Protein AF-A0A9J6BFQ9-F1 (afdb_monomer)

Organism: Polypedilum vanderplanki (NCBI:txid319348)

Structure (mmCIF, N/CA/C/O backbone):
data_AF-A0A9J6BFQ9-F1
#
_entry.id   AF-A0A9J6BFQ9-F1
#
loop_
_atom_site.group_PDB
_atom_site.id
_atom_site.type_symbol
_atom_site.label_atom_id
_atom_site.label_alt_id
_atom_site.label_comp_id
_atom_site.label_asym_id
_atom_site.label_entity_id
_atom_site.label_seq_id
_atom_site.pdbx_PDB_ins_code
_atom_site.Cartn_x
_atom_site.Cartn_y
_atom_site.Cartn_z
_atom_site.occupancy
_atom_site.B_iso_or_equiv
_atom_site.auth_seq_id
_atom_site.auth_comp_id
_atom_site.auth_asym_id
_atom_site.auth_atom_id
_atom_site.pdbx_PDB_model_num
ATOM 1 N N . MET A 1 1 ? 42.232 -9.830 9.666 1.00 39.78 1 MET A N 1
ATOM 2 C CA . MET A 1 1 ? 40.975 -10.061 10.408 1.00 39.78 1 MET A CA 1
ATOM 3 C C . MET A 1 1 ? 39.840 -9.899 9.406 1.00 39.78 1 MET A C 1
ATOM 5 O O . MET A 1 1 ? 39.527 -8.776 9.039 1.00 39.78 1 MET A O 1
ATOM 9 N N . PHE A 1 2 ? 39.333 -10.995 8.836 1.00 48.81 2 PHE A N 1
ATOM 10 C CA . PHE A 1 2 ? 38.215 -10.922 7.893 1.00 48.81 2 PHE A CA 1
ATOM 11 C C . PHE A 1 2 ? 36.951 -10.643 8.703 1.00 48.81 2 PHE A C 1
ATOM 13 O O . PHE A 1 2 ? 36.491 -11.504 9.448 1.00 48.81 2 PHE A O 1
ATOM 20 N N . VAL A 1 3 ? 36.424 -9.423 8.611 1.00 52.16 3 VAL A N 1
ATOM 21 C CA . VAL A 1 3 ? 35.076 -9.136 9.101 1.00 52.16 3 VAL A CA 1
ATOM 22 C C . VAL A 1 3 ? 34.142 -9.985 8.249 1.00 52.16 3 VAL A C 1
ATOM 24 O O . VAL A 1 3 ? 34.013 -9.752 7.048 1.00 52.16 3 VAL A O 1
ATOM 27 N N . SER A 1 4 ? 33.545 -11.009 8.857 1.00 65.62 4 SER A N 1
ATOM 28 C CA . SER A 1 4 ? 32.439 -11.766 8.278 1.00 65.62 4 SER A CA 1
ATOM 29 C C . SER A 1 4 ? 31.322 -10.774 7.950 1.00 65.62 4 SER A C 1
ATOM 31 O O . SER A 1 4 ? 30.524 -10.426 8.823 1.00 65.62 4 SER A O 1
ATOM 33 N N . LYS A 1 5 ? 31.280 -10.274 6.710 1.00 75.06 5 LYS A N 1
ATOM 34 C CA . LYS A 1 5 ? 30.149 -9.481 6.229 1.00 75.06 5 LYS A CA 1
ATOM 35 C C . LYS A 1 5 ? 28.924 -10.388 6.280 1.00 75.06 5 LYS A C 1
ATOM 37 O O . LYS A 1 5 ? 28.903 -11.429 5.629 1.00 75.06 5 LYS A O 1
ATOM 42 N N . ARG A 1 6 ? 27.923 -10.011 7.077 1.00 83.69 6 ARG A N 1
ATOM 43 C CA . ARG A 1 6 ? 26.604 -10.640 7.002 1.00 83.69 6 ARG A CA 1
ATOM 44 C C . ARG A 1 6 ? 26.034 -10.286 5.636 1.00 83.69 6 ARG A C 1
ATOM 46 O O . ARG A 1 6 ? 25.856 -9.109 5.340 1.00 83.69 6 ARG A O 1
ATOM 53 N N . VAL A 1 7 ? 25.832 -11.296 4.803 1.00 87.00 7 VAL A N 1
ATOM 54 C CA . VAL A 1 7 ? 25.280 -11.146 3.458 1.00 87.00 7 VAL A CA 1
ATOM 55 C C . VAL A 1 7 ? 23.945 -11.865 3.394 1.00 87.00 7 VAL A C 1
ATOM 57 O O . VAL A 1 7 ? 23.795 -12.961 3.934 1.00 87.00 7 VAL A O 1
ATOM 60 N N . PHE A 1 8 ? 22.981 -11.233 2.739 1.00 87.31 8 PHE A N 1
ATOM 61 C CA . PHE A 1 8 ? 21.730 -11.853 2.341 1.00 87.31 8 PHE A CA 1
ATOM 62 C C . PHE A 1 8 ? 21.845 -12.220 0.860 1.00 87.31 8 PHE A C 1
ATOM 64 O O . PHE A 1 8 ? 22.304 -11.408 0.058 1.00 87.31 8 PHE A O 1
ATOM 71 N N . ILE A 1 9 ? 21.499 -13.458 0.509 1.00 90.50 9 ILE A N 1
ATOM 72 C CA . ILE A 1 9 ? 21.552 -13.955 -0.868 1.00 90.50 9 ILE A CA 1
ATOM 73 C C . ILE A 1 9 ? 20.119 -14.227 -1.307 1.00 90.50 9 ILE A C 1
ATOM 75 O O . ILE A 1 9 ? 19.431 -15.046 -0.700 1.00 90.50 9 ILE A O 1
ATOM 79 N N . GLN A 1 10 ? 19.692 -13.556 -2.373 1.00 89.50 10 GLN A N 1
ATOM 80 C CA . GLN A 1 10 ? 18.350 -13.660 -2.932 1.00 89.50 10 GLN A CA 1
ATOM 81 C C . GLN A 1 10 ? 18.404 -14.195 -4.363 1.00 89.50 10 GLN A C 1
ATOM 83 O O . GLN A 1 10 ? 19.347 -13.932 -5.112 1.00 89.50 10 GLN A O 1
ATOM 88 N N . VAL A 1 11 ? 17.374 -14.944 -4.754 1.00 91.19 11 VAL A N 1
ATOM 89 C CA . VAL A 1 11 ? 17.198 -15.377 -6.143 1.00 91.19 11 VAL A CA 1
ATOM 90 C C . VAL A 1 11 ? 16.895 -14.160 -7.017 1.00 91.19 11 VAL A C 1
ATOM 92 O O . VAL A 1 11 ? 15.935 -13.434 -6.776 1.00 91.19 11 VAL A O 1
ATOM 95 N N . PHE A 1 12 ? 17.706 -13.964 -8.054 1.00 91.38 12 PHE A N 1
ATOM 96 C CA . PHE A 1 12 ? 17.535 -12.881 -9.018 1.00 91.38 12 PHE A CA 1
ATOM 97 C C . PHE A 1 12 ? 16.389 -13.160 -10.003 1.00 91.38 12 PHE A C 1
ATOM 99 O O . PHE A 1 12 ? 16.293 -14.254 -10.568 1.00 91.38 12 PHE A O 1
ATOM 106 N N . ILE A 1 13 ? 15.560 -12.148 -10.264 1.00 93.19 13 ILE A N 1
ATOM 107 C CA . ILE A 1 13 ? 14.476 -12.211 -11.250 1.00 93.19 13 ILE A CA 1
ATOM 108 C C . ILE A 1 13 ? 15.065 -11.942 -12.636 1.00 93.19 13 ILE A C 1
ATOM 110 O O . ILE A 1 13 ? 15.303 -10.808 -13.036 1.00 93.19 13 ILE A O 1
ATOM 114 N N . ARG A 1 14 ? 15.330 -13.031 -13.365 1.00 93.25 14 ARG A N 1
ATOM 115 C CA . ARG A 1 14 ? 15.998 -13.011 -14.679 1.00 93.25 14 ARG A CA 1
ATOM 116 C C . ARG A 1 14 ? 15.152 -12.461 -15.818 1.00 93.25 14 ARG A C 1
ATOM 118 O O . ARG A 1 14 ? 15.699 -12.177 -16.877 1.00 93.25 14 ARG A O 1
ATOM 125 N N . ASP A 1 15 ? 13.840 -12.398 -15.632 1.00 95.56 15 ASP A N 1
ATOM 126 C CA . ASP A 1 15 ? 12.932 -11.937 -16.670 1.00 95.56 15 ASP A CA 1
ATOM 127 C C . ASP A 1 15 ? 11.940 -10.894 -16.136 1.00 95.56 15 ASP A C 1
ATOM 129 O O . ASP A 1 15 ? 10.778 -11.218 -15.872 1.00 95.56 15 ASP A O 1
ATOM 133 N N . PRO A 1 16 ? 12.406 -9.657 -15.884 1.00 97.06 16 PRO A N 1
ATOM 134 C CA . PRO A 1 16 ? 11.549 -8.582 -15.410 1.00 97.06 16 PRO A CA 1
ATOM 135 C C . PRO A 1 16 ? 10.679 -8.016 -16.541 1.00 97.06 16 PRO A C 1
ATOM 137 O O . PRO A 1 16 ? 11.044 -8.040 -17.719 1.00 97.06 16 PRO A O 1
ATOM 140 N N . PHE A 1 17 ? 9.531 -7.453 -16.176 1.00 98.00 17 PHE A N 1
ATOM 141 C CA . PHE A 1 17 ? 8.802 -6.534 -17.040 1.00 98.00 17 PHE A CA 1
ATOM 142 C C . PHE A 1 17 ? 9.671 -5.288 -17.261 1.00 98.00 17 PHE A C 1
ATOM 144 O O . PHE A 1 17 ? 10.323 -4.808 -16.335 1.00 98.00 17 PHE A O 1
ATOM 151 N N . LEU A 1 18 ? 9.711 -4.780 -18.493 1.00 97.50 18 LEU A N 1
ATOM 152 C CA . LEU A 1 18 ? 10.575 -3.663 -18.875 1.00 97.50 18 LEU A CA 1
ATOM 153 C C . LEU A 1 18 ? 9.741 -2.469 -19.338 1.00 97.50 18 LEU A C 1
ATOM 155 O O . LEU A 1 18 ? 8.782 -2.612 -20.105 1.00 97.50 18 LEU A O 1
ATOM 159 N N . ILE A 1 19 ? 10.163 -1.274 -18.938 1.00 97.19 19 ILE A N 1
ATOM 160 C CA . ILE A 1 19 ? 9.631 -0.013 -19.452 1.00 97.19 19 ILE A CA 1
ATOM 161 C C . ILE A 1 19 ? 10.648 0.527 -20.452 1.00 97.19 19 ILE A C 1
ATOM 163 O O . ILE A 1 19 ? 11.774 0.841 -20.076 1.00 97.19 19 ILE A O 1
ATOM 167 N N . GLU A 1 20 ? 10.279 0.559 -21.735 1.00 95.69 20 GLU A N 1
ATOM 168 C CA . GLU A 1 20 ? 11.165 0.999 -22.827 1.00 95.69 20 GLU A CA 1
ATOM 169 C C . GLU A 1 20 ? 12.562 0.337 -22.811 1.00 95.69 20 GLU A C 1
ATOM 171 O O . GLU A 1 20 ? 13.574 0.949 -23.133 1.00 95.69 20 GLU A O 1
ATOM 176 N N . GLY A 1 21 ? 12.626 -0.944 -22.425 1.00 96.69 21 GLY A N 1
ATOM 177 C CA . GLY A 1 21 ? 13.871 -1.723 -22.367 1.00 96.69 21 GLY A CA 1
ATOM 178 C C . GLY A 1 21 ? 14.648 -1.623 -21.050 1.00 96.69 21 GLY A C 1
ATOM 179 O O . GLY A 1 21 ? 15.637 -2.335 -20.888 1.00 96.69 21 GLY A O 1
ATOM 180 N N . HIS A 1 22 ? 14.193 -0.816 -20.091 1.00 97.75 22 HIS A N 1
ATOM 181 C CA . HIS A 1 22 ? 14.829 -0.654 -18.784 1.00 97.75 22 HIS A CA 1
ATOM 182 C C . HIS A 1 22 ? 14.105 -1.463 -17.702 1.00 97.75 22 HIS A C 1
ATOM 184 O O . HIS A 1 22 ? 12.872 -1.479 -17.638 1.00 97.75 22 HIS A O 1
ATOM 190 N N . ALA A 1 23 ? 14.879 -2.137 -16.844 1.00 97.38 23 ALA A N 1
ATOM 191 C CA . ALA A 1 23 ? 14.351 -2.711 -15.610 1.00 97.38 23 ALA A CA 1
ATOM 192 C C . ALA A 1 23 ? 14.024 -1.588 -14.624 1.00 97.38 23 ALA A C 1
ATOM 194 O O . ALA A 1 23 ? 14.640 -0.521 -14.657 1.00 97.38 23 ALA A O 1
ATOM 195 N N . PHE A 1 24 ? 13.051 -1.817 -13.754 1.00 97.31 24 PHE A N 1
ATOM 196 C CA . PHE A 1 24 ? 12.577 -0.806 -12.822 1.00 97.31 24 PHE A CA 1
ATOM 197 C C . PHE A 1 24 ? 12.021 -1.453 -11.562 1.00 97.31 24 PHE A C 1
ATOM 199 O O . PHE A 1 24 ? 11.742 -2.653 -11.523 1.00 97.31 24 PHE A O 1
ATOM 206 N N . GLU A 1 25 ? 11.825 -0.619 -10.557 1.00 96.38 25 GLU A N 1
ATOM 207 C CA . GLU A 1 25 ? 11.091 -0.954 -9.347 1.00 96.38 25 GLU A CA 1
ATOM 208 C C . GLU A 1 25 ? 9.995 0.086 -9.098 1.00 96.38 25 GLU A C 1
ATOM 210 O O . GLU A 1 25 ? 10.069 1.221 -9.586 1.00 96.38 25 GLU A O 1
ATOM 215 N N . ILE A 1 26 ? 8.977 -0.319 -8.342 1.00 96.44 26 ILE A N 1
ATOM 216 C CA . ILE A 1 26 ? 7.882 0.546 -7.907 1.00 96.44 26 ILE A CA 1
ATOM 217 C C . ILE A 1 26 ? 7.843 0.565 -6.385 1.00 96.44 26 ILE A C 1
ATOM 219 O O . ILE A 1 26 ? 7.613 -0.468 -5.758 1.00 96.44 26 ILE A O 1
ATOM 223 N N . GLY A 1 27 ? 8.010 1.751 -5.813 1.00 95.75 27 GLY A N 1
ATOM 224 C CA . GLY A 1 27 ? 7.808 2.025 -4.400 1.00 95.75 27 GLY A CA 1
ATOM 225 C C . GLY A 1 27 ? 6.379 2.468 -4.112 1.00 95.75 27 GLY A C 1
ATOM 226 O O . GLY A 1 27 ? 5.884 3.446 -4.681 1.00 95.75 27 GLY A O 1
ATOM 227 N N . ILE A 1 28 ? 5.726 1.755 -3.201 1.00 97.06 28 ILE A N 1
ATOM 228 C CA . ILE A 1 28 ? 4.355 2.001 -2.757 1.00 97.06 28 ILE A CA 1
ATOM 229 C C . ILE A 1 28 ? 4.371 2.455 -1.301 1.00 97.06 28 ILE A C 1
ATOM 231 O O . ILE A 1 28 ? 4.878 1.749 -0.429 1.00 97.06 28 ILE A O 1
ATOM 235 N N . TYR A 1 29 ? 3.779 3.618 -1.030 1.00 97.19 29 TYR A N 1
ATOM 236 C CA . TYR A 1 29 ? 3.657 4.138 0.329 1.00 97.19 29 TYR A CA 1
ATOM 237 C C . TYR A 1 29 ? 2.506 3.470 1.078 1.00 97.19 29 TYR A C 1
ATOM 239 O O . TYR A 1 29 ? 1.378 3.389 0.581 1.00 97.19 29 TYR A O 1
ATOM 247 N N . VAL A 1 30 ? 2.800 3.019 2.292 1.00 97.94 30 VAL A N 1
ATOM 248 C CA . VAL A 1 30 ? 1.879 2.304 3.174 1.00 97.94 30 VAL A CA 1
ATOM 249 C C . VAL A 1 30 ? 1.893 2.981 4.533 1.00 97.94 30 VAL A C 1
ATOM 251 O O . VAL A 1 30 ? 2.954 3.212 5.097 1.00 97.94 30 VAL A O 1
ATOM 254 N N . LEU A 1 31 ? 0.719 3.293 5.065 1.00 97.50 31 LEU A N 1
ATOM 255 C CA . LEU A 1 31 ? 0.554 3.871 6.388 1.00 97.50 31 LEU A CA 1
ATOM 256 C C . LEU A 1 31 ? -0.135 2.854 7.295 1.00 97.50 31 LEU A C 1
ATOM 258 O O . LEU A 1 31 ? -1.267 2.444 7.030 1.00 97.50 31 LEU A O 1
ATOM 262 N N . ILE A 1 32 ? 0.541 2.465 8.369 1.00 96.75 32 ILE A N 1
ATOM 263 C CA . ILE A 1 32 ? -0.038 1.652 9.440 1.00 96.75 32 ILE A CA 1
ATOM 264 C C . ILE A 1 32 ? -0.410 2.605 10.569 1.00 96.75 32 ILE A C 1
ATOM 266 O O . ILE A 1 32 ? 0.463 3.298 11.083 1.00 96.75 32 ILE A O 1
ATOM 270 N N . THR A 1 33 ? -1.688 2.662 10.941 1.00 94.81 33 THR A N 1
ATOM 271 C CA . THR A 1 33 ? -2.180 3.589 11.983 1.00 94.81 33 THR A CA 1
ATOM 272 C C . THR A 1 33 ? -2.492 2.906 13.305 1.00 94.81 33 THR A C 1
ATOM 274 O O . THR A 1 33 ? -2.680 3.566 14.321 1.00 94.81 33 THR A O 1
ATOM 277 N N . SER A 1 34 ? -2.565 1.576 13.310 1.00 93.56 34 SER A N 1
ATOM 278 C CA . SER A 1 34 ? -2.754 0.796 14.526 1.00 93.56 34 SER A CA 1
ATOM 279 C C . SER A 1 34 ? -2.320 -0.649 14.308 1.00 93.56 34 SER A C 1
ATOM 281 O O . SER A 1 34 ? -2.467 -1.180 13.206 1.00 93.56 34 SER A O 1
ATOM 283 N N . LEU A 1 35 ? -1.786 -1.282 15.357 1.00 92.94 35 LEU A N 1
ATOM 284 C CA . LEU A 1 35 ? -1.420 -2.705 15.375 1.00 92.94 35 LEU A CA 1
ATOM 285 C C . LEU A 1 35 ? -2.471 -3.577 16.088 1.00 92.94 35 LEU A C 1
ATOM 287 O O . LEU A 1 35 ? -2.579 -4.764 15.790 1.00 92.94 35 LEU A O 1
ATOM 291 N N . ASP A 1 36 ? -3.266 -3.015 17.005 1.00 90.06 36 ASP A N 1
ATOM 292 C CA . ASP A 1 36 ? -4.359 -3.728 17.681 1.00 90.06 36 ASP A CA 1
ATOM 293 C C . ASP A 1 36 ? -5.532 -2.781 18.023 1.00 90.06 36 ASP A C 1
ATOM 295 O O . ASP A 1 36 ? -5.499 -2.103 19.055 1.00 90.06 36 ASP A O 1
ATOM 299 N N . PRO A 1 37 ? -6.606 -2.759 17.211 1.00 93.06 37 PRO A N 1
ATOM 300 C CA . PRO A 1 37 ? -6.806 -3.569 16.007 1.00 93.06 37 PRO A CA 1
ATOM 301 C C . PRO A 1 37 ? -5.893 -3.141 14.846 1.00 93.06 37 PRO A C 1
ATOM 303 O O . PRO A 1 37 ? -5.638 -1.958 14.674 1.00 93.06 37 PRO A O 1
ATOM 306 N N . LEU A 1 38 ? -5.438 -4.085 14.019 1.00 94.56 38 LEU A N 1
ATOM 307 C CA . LEU A 1 38 ? -4.570 -3.768 12.879 1.00 94.56 38 LEU A CA 1
ATOM 308 C C . LEU A 1 38 ? -5.315 -2.961 11.804 1.00 94.56 38 LEU A C 1
ATOM 310 O O . LEU A 1 38 ? -6.383 -3.373 11.341 1.00 94.56 38 LEU A O 1
ATOM 314 N N . VAL A 1 39 ? -4.716 -1.851 11.366 1.00 95.75 39 VAL A N 1
ATOM 315 C CA . VAL A 1 39 ? -5.233 -0.999 10.287 1.00 95.75 39 VAL A CA 1
ATOM 316 C C . VAL A 1 39 ? -4.102 -0.575 9.358 1.00 95.75 39 VAL A C 1
ATOM 318 O O . VAL A 1 39 ? -3.094 -0.022 9.796 1.00 95.75 39 VAL A O 1
ATOM 321 N N . ILE A 1 40 ? -4.287 -0.837 8.064 1.00 97.69 40 ILE A N 1
ATOM 322 C CA . ILE A 1 40 ? -3.297 -0.594 7.017 1.00 97.69 40 ILE A CA 1
ATOM 323 C C . ILE A 1 40 ? -3.950 0.168 5.868 1.00 97.69 40 ILE A C 1
ATOM 325 O O . ILE A 1 40 ? -4.962 -0.256 5.295 1.00 97.69 40 ILE A O 1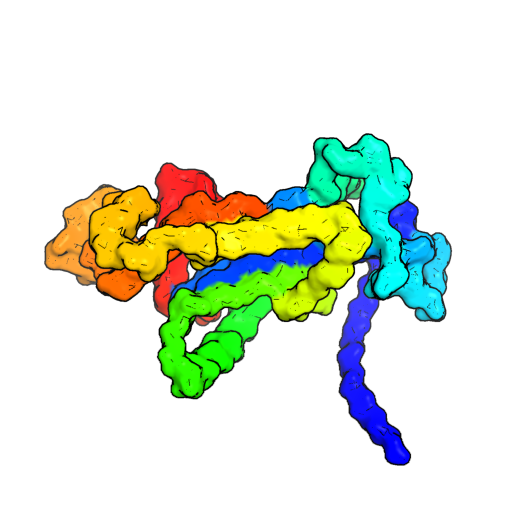
ATOM 329 N N . TYR A 1 41 ? -3.312 1.265 5.486 1.00 98.06 41 TYR A N 1
ATOM 330 C CA . TYR A 1 41 ? -3.671 2.087 4.347 1.00 98.06 41 TYR A CA 1
ATOM 331 C C . TYR A 1 41 ? -2.559 2.072 3.301 1.00 98.06 41 TYR A C 1
ATOM 3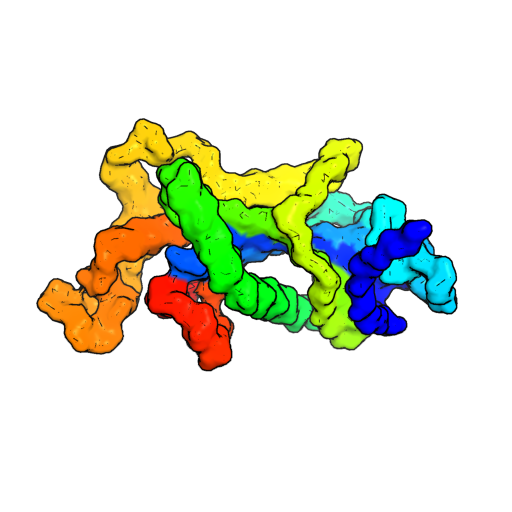33 O O . TYR A 1 41 ? -1.381 2.132 3.635 1.00 98.06 41 TYR A O 1
ATOM 341 N N . ARG A 1 42 ? -2.926 2.061 2.023 1.00 97.62 42 ARG A N 1
ATOM 342 C CA . ARG A 1 42 ? -2.007 2.238 0.897 1.00 97.62 42 ARG A CA 1
ATOM 343 C C . ARG A 1 42 ? -2.301 3.549 0.185 1.00 97.62 42 ARG A C 1
ATOM 345 O O . ARG A 1 42 ? -3.464 3.868 -0.061 1.00 97.62 42 ARG A O 1
ATOM 352 N N . PHE A 1 43 ? -1.261 4.290 -0.172 1.00 96.88 43 PHE A N 1
ATOM 353 C CA . PHE A 1 43 ? -1.396 5.498 -0.978 1.00 96.88 43 PHE A CA 1
ATOM 354 C C . PHE A 1 43 ? -1.772 5.140 -2.424 1.00 96.88 43 PHE A C 1
ATOM 356 O O . PHE A 1 43 ? -1.182 4.237 -3.019 1.00 96.88 43 PHE A O 1
ATOM 363 N N . THR A 1 44 ? -2.777 5.813 -2.988 1.00 94.25 44 THR A N 1
ATOM 364 C CA . THR A 1 44 ? -3.362 5.439 -4.290 1.00 94.25 44 THR A CA 1
ATOM 365 C C . THR A 1 44 ? -3.180 6.472 -5.385 1.00 94.25 44 THR A C 1
ATOM 367 O O . THR A 1 44 ? -3.481 6.178 -6.535 1.00 94.25 44 THR A O 1
ATOM 370 N N . SER A 1 45 ? -2.762 7.692 -5.056 1.00 91.12 45 SER A N 1
ATOM 371 C CA . SER A 1 45 ? -2.701 8.759 -6.060 1.00 91.12 45 SER A CA 1
ATOM 372 C C . SER A 1 45 ? -1.411 8.769 -6.860 1.00 91.12 45 SER A C 1
ATOM 374 O O . SER A 1 45 ? -1.413 9.282 -7.975 1.00 91.12 45 SER A O 1
ATOM 376 N N . GLU A 1 46 ? -0.332 8.213 -6.312 1.00 91.62 46 GLU A N 1
ATOM 377 C CA . GLU A 1 46 ? 0.970 8.221 -6.965 1.00 91.62 46 GLU A CA 1
ATOM 378 C C . GLU A 1 46 ? 1.868 7.083 -6.454 1.00 91.62 46 GLU A C 1
ATOM 380 O O . GLU A 1 46 ? 1.610 6.515 -5.390 1.00 91.62 46 GLU A O 1
ATOM 385 N N . CYS A 1 47 ? 2.927 6.755 -7.194 1.00 91.69 47 CYS A N 1
ATOM 386 C CA . CYS A 1 47 ? 3.940 5.775 -6.795 1.00 91.69 47 CYS A CA 1
ATOM 387 C C . CYS A 1 47 ? 5.349 6.218 -7.210 1.00 91.69 47 CYS A C 1
ATOM 389 O O . CYS A 1 47 ? 5.517 7.017 -8.131 1.00 91.69 47 CYS A O 1
ATOM 391 N N . LEU A 1 48 ? 6.374 5.687 -6.542 1.00 91.44 48 LEU A N 1
ATOM 392 C CA . LEU A 1 48 ? 7.764 5.983 -6.877 1.00 91.44 48 LEU A CA 1
ATOM 393 C C . LEU A 1 48 ? 8.279 4.967 -7.900 1.00 91.44 48 LEU A C 1
ATOM 395 O O . LEU A 1 48 ? 8.625 3.852 -7.529 1.00 91.44 48 LEU A O 1
ATOM 399 N N . ILE A 1 49 ? 8.370 5.349 -9.174 1.00 93.81 49 ILE A N 1
ATOM 400 C CA . ILE A 1 49 ? 8.928 4.479 -10.221 1.00 93.81 49 ILE A CA 1
ATOM 401 C C . ILE A 1 49 ? 10.356 4.915 -10.545 1.00 93.81 49 ILE A C 1
ATOM 403 O O . ILE A 1 49 ? 10.583 6.033 -11.018 1.00 93.81 49 ILE A O 1
ATOM 407 N N . ARG A 1 50 ? 11.319 4.021 -10.311 1.00 93.56 50 ARG A N 1
ATOM 408 C CA . ARG A 1 50 ? 12.746 4.254 -10.577 1.00 93.56 50 ARG A CA 1
ATOM 409 C C . ARG A 1 50 ? 13.256 3.228 -11.577 1.00 93.56 50 ARG A C 1
ATOM 411 O O . ARG A 1 50 ? 13.083 2.028 -11.369 1.00 93.56 50 ARG A O 1
ATOM 418 N N . LEU A 1 51 ? 13.886 3.694 -12.654 1.00 96.56 51 LEU A N 1
ATOM 419 C CA . LEU A 1 51 ? 14.393 2.826 -13.715 1.00 96.56 51 LEU A CA 1
ATOM 420 C C . LEU A 1 51 ? 15.919 2.731 -13.675 1.00 96.56 51 LEU A C 1
ATOM 422 O O . LEU A 1 51 ? 16.621 3.702 -13.389 1.00 96.56 51 LEU A O 1
ATOM 426 N N . CYS A 1 52 ? 16.429 1.555 -14.022 1.00 96.88 52 CYS A N 1
ATOM 427 C CA . CYS A 1 52 ? 17.841 1.317 -14.293 1.00 96.88 52 CYS A CA 1
ATOM 428 C C . CYS A 1 52 ? 18.313 2.207 -15.457 1.00 96.88 52 CYS A C 1
ATOM 430 O O . CYS A 1 52 ? 17.601 2.301 -16.457 1.00 96.88 52 CYS A O 1
ATOM 432 N N . PRO A 1 53 ? 19.492 2.847 -15.383 1.00 95.62 53 PRO A N 1
ATOM 433 C CA . PRO A 1 53 ? 19.928 3.784 -16.416 1.00 95.62 53 PRO A CA 1
ATOM 434 C C . PRO A 1 53 ? 20.389 3.126 -17.715 1.00 95.62 53 PRO A C 1
ATOM 436 O O . PRO A 1 53 ? 20.275 3.742 -18.772 1.00 95.62 53 PRO A O 1
ATOM 439 N N . ASP A 1 54 ? 20.849 1.877 -17.666 1.00 96.75 54 ASP A N 1
ATOM 440 C CA . ASP A 1 54 ? 21.263 1.144 -18.858 1.00 96.75 54 ASP A CA 1
ATOM 441 C C . ASP A 1 54 ? 20.154 0.173 -19.300 1.00 96.75 54 ASP A C 1
ATOM 443 O O . ASP A 1 54 ? 19.482 -0.445 -18.474 1.00 96.75 54 ASP A O 1
ATOM 447 N N . SER A 1 55 ? 19.975 0.002 -20.616 1.00 96.88 55 SER A N 1
ATOM 448 C CA . SER A 1 55 ? 19.002 -0.956 -21.166 1.00 96.88 55 SER A CA 1
ATOM 449 C C . SER A 1 55 ? 19.327 -2.386 -20.725 1.00 96.88 55 SER A C 1
ATOM 451 O O . SER A 1 55 ? 20.490 -2.807 -20.765 1.00 96.88 55 SER A O 1
ATOM 453 N N . TYR A 1 56 ? 18.303 -3.148 -20.337 1.00 97.56 56 TYR A N 1
ATOM 454 C CA . TYR A 1 56 ? 18.449 -4.499 -19.793 1.00 97.56 56 TYR A CA 1
ATOM 455 C C . TYR A 1 56 ? 19.090 -5.454 -20.804 1.00 97.56 56 TYR A C 1
ATOM 457 O O . TYR A 1 56 ? 19.943 -6.264 -20.440 1.00 97.56 56 TYR A O 1
ATOM 465 N N . TYR A 1 57 ? 18.725 -5.330 -22.086 1.00 97.12 57 TYR A N 1
ATOM 466 C CA . TYR A 1 57 ? 19.240 -6.176 -23.160 1.00 97.12 57 TYR A CA 1
ATOM 467 C C . TYR A 1 57 ? 20.253 -5.447 -24.065 1.00 97.12 57 TYR A C 1
ATOM 469 O O . TYR A 1 57 ? 20.060 -4.273 -24.379 1.00 97.12 57 TYR A O 1
ATOM 477 N N . PRO A 1 58 ? 21.314 -6.138 -24.533 1.00 96.25 58 PRO A N 1
ATOM 478 C CA . PRO A 1 58 ? 21.732 -7.484 -24.124 1.00 96.25 58 PRO A CA 1
ATOM 479 C C . PRO A 1 58 ? 22.144 -7.520 -22.640 1.00 96.25 58 PRO A C 1
ATOM 481 O O . PRO A 1 58 ? 22.702 -6.546 -22.122 1.00 96.25 58 PRO A O 1
ATOM 484 N N . PHE A 1 59 ? 21.814 -8.628 -21.965 1.00 94.56 59 PHE A N 1
ATOM 485 C CA . PHE A 1 59 ? 22.037 -8.787 -20.527 1.00 94.56 59 PHE A CA 1
ATOM 486 C C . PHE A 1 59 ? 23.526 -8.967 -20.229 1.00 94.56 59 PHE A C 1
ATOM 488 O O . PHE A 1 59 ? 24.184 -9.807 -20.843 1.00 94.56 59 PHE A O 1
ATOM 495 N N . ASP A 1 60 ? 24.026 -8.194 -19.267 1.00 94.94 60 ASP A N 1
ATOM 496 C CA . ASP A 1 60 ? 25.396 -8.269 -18.768 1.00 94.94 60 ASP A CA 1
ATOM 497 C C . ASP A 1 60 ? 25.370 -8.347 -17.231 1.00 94.94 60 ASP A C 1
ATOM 499 O O . ASP A 1 60 ? 25.054 -7.346 -16.581 1.00 94.94 60 ASP A O 1
ATOM 503 N N . PRO A 1 61 ? 25.693 -9.509 -16.631 1.00 93.06 61 PRO A N 1
ATOM 504 C CA . PRO A 1 61 ? 25.676 -9.686 -15.181 1.00 93.06 61 PRO A CA 1
ATOM 505 C C . PRO A 1 61 ? 26.789 -8.914 -14.457 1.00 93.06 61 PRO A C 1
ATOM 507 O O . PRO A 1 61 ? 26.780 -8.865 -13.232 1.00 93.06 61 PRO A O 1
ATOM 510 N N . LEU A 1 62 ? 27.765 -8.351 -15.176 1.00 95.81 62 LEU A N 1
ATOM 511 C CA . LEU A 1 62 ? 28.810 -7.515 -14.584 1.00 95.81 62 LEU A CA 1
ATOM 512 C C . LEU A 1 62 ? 28.390 -6.045 -14.494 1.00 95.81 62 LEU A C 1
ATOM 514 O O . LEU A 1 62 ? 28.967 -5.296 -13.706 1.00 95.81 62 LEU A O 1
ATOM 518 N N . ASN A 1 63 ? 27.377 -5.635 -15.262 1.00 95.12 63 ASN A N 1
ATOM 519 C CA . ASN A 1 63 ? 26.847 -4.281 -15.235 1.00 95.12 63 ASN A CA 1
ATOM 520 C C . ASN A 1 63 ? 25.538 -4.221 -14.434 1.00 95.12 63 ASN A C 1
ATOM 522 O O . ASN A 1 63 ? 24.437 -4.360 -14.973 1.00 95.12 63 ASN A O 1
ATOM 526 N N . THR A 1 64 ? 25.662 -3.948 -13.135 1.00 94.44 64 THR A N 1
ATOM 527 C CA . THR A 1 64 ? 24.520 -3.796 -12.221 1.00 94.44 64 THR A CA 1
ATOM 528 C C . THR A 1 64 ? 23.573 -2.667 -12.616 1.00 94.44 64 THR A C 1
ATOM 530 O O . THR A 1 64 ? 22.387 -2.764 -12.319 1.00 94.44 64 THR A O 1
ATOM 533 N N . ARG A 1 65 ? 24.029 -1.649 -13.361 1.00 95.94 65 ARG A N 1
ATOM 534 C CA . ARG A 1 65 ? 23.195 -0.522 -13.826 1.00 95.94 65 ARG A CA 1
ATOM 535 C C . ARG A 1 65 ? 22.091 -0.933 -14.804 1.00 95.94 65 ARG A C 1
ATOM 537 O O . ARG A 1 65 ? 21.273 -0.100 -15.179 1.00 95.94 65 ARG A O 1
ATOM 544 N N . LYS A 1 66 ? 22.074 -2.197 -15.233 1.00 96.00 66 LYS A N 1
ATOM 545 C CA . LYS A 1 66 ? 21.024 -2.786 -16.071 1.00 96.00 66 LYS A CA 1
ATOM 546 C C . LYS A 1 66 ? 19.884 -3.415 -15.272 1.00 96.00 66 LYS A C 1
ATOM 548 O O . LYS A 1 66 ? 18.818 -3.625 -15.839 1.00 96.00 66 LYS A O 1
ATOM 553 N N . TYR A 1 67 ? 20.111 -3.789 -14.010 1.00 93.81 67 TYR A N 1
ATOM 554 C CA . TYR A 1 67 ? 19.171 -4.631 -13.255 1.00 93.81 67 TYR A CA 1
ATOM 555 C C . TYR A 1 67 ? 19.097 -4.359 -11.746 1.00 93.81 67 TYR A C 1
ATOM 557 O O . TYR A 1 67 ? 18.300 -4.995 -11.059 1.00 93.81 67 TYR A O 1
ATOM 565 N N . VAL A 1 68 ? 19.916 -3.449 -11.222 1.00 92.75 68 VAL A N 1
ATOM 566 C CA . VAL A 1 68 ? 19.852 -2.954 -9.847 1.00 92.75 68 VAL A CA 1
ATOM 567 C C . VAL A 1 68 ? 19.571 -1.465 -9.918 1.00 92.75 68 VAL A C 1
ATOM 569 O O . VAL A 1 68 ? 20.368 -0.703 -10.468 1.00 92.75 68 VAL A O 1
ATOM 572 N N . VAL A 1 69 ? 18.443 -1.052 -9.352 1.00 91.44 69 VAL A N 1
ATOM 573 C CA . VAL A 1 69 ? 18.136 0.364 -9.203 1.00 91.44 69 VAL A CA 1
ATOM 574 C C . VAL A 1 69 ? 18.966 0.907 -8.041 1.00 91.44 69 VAL A C 1
ATOM 576 O O . VAL A 1 69 ? 18.870 0.425 -6.917 1.00 91.44 69 VAL A O 1
ATOM 579 N N . GLY A 1 70 ? 19.828 1.879 -8.330 1.00 86.69 70 GLY A N 1
ATOM 580 C CA . GLY A 1 70 ? 20.660 2.560 -7.338 1.00 86.69 70 GLY A CA 1
ATOM 581 C C . GLY A 1 70 ? 20.419 4.067 -7.332 1.00 86.69 70 GLY A C 1
ATOM 582 O O . GLY A 1 70 ? 19.438 4.558 -7.897 1.00 86.69 70 GLY A O 1
ATOM 583 N N . ASP A 1 71 ? 21.344 4.810 -6.726 1.00 83.75 71 ASP A N 1
ATOM 584 C CA . ASP A 1 71 ? 21.274 6.276 -6.634 1.00 83.75 71 ASP A CA 1
ATOM 585 C C . ASP A 1 71 ? 21.237 6.941 -8.020 1.00 83.75 71 ASP A C 1
ATOM 587 O O . ASP A 1 71 ? 20.487 7.891 -8.251 1.00 83.75 71 ASP A O 1
ATOM 591 N N . GLU A 1 72 ? 21.997 6.390 -8.971 1.00 85.38 72 GLU A N 1
ATOM 592 C CA . GLU A 1 72 ? 21.911 6.735 -10.389 1.00 85.38 72 GLU A CA 1
ATOM 593 C C . GLU A 1 72 ? 20.759 5.966 -11.052 1.00 85.38 72 GLU A C 1
ATOM 595 O O . GLU A 1 72 ? 20.941 4.859 -11.559 1.00 85.38 72 GLU A O 1
ATOM 600 N N . ASN A 1 73 ? 19.566 6.559 -11.052 1.00 89.50 73 ASN A N 1
ATOM 601 C CA . ASN A 1 73 ? 18.378 6.042 -11.735 1.00 89.50 73 ASN A CA 1
ATOM 602 C C . ASN A 1 73 ? 17.831 7.051 -12.751 1.00 89.50 73 ASN A C 1
ATOM 604 O O . ASN A 1 73 ? 18.065 8.256 -12.646 1.00 89.50 73 ASN A O 1
ATOM 608 N N . LEU A 1 74 ? 17.089 6.542 -13.734 1.00 92.25 74 LEU A N 1
ATOM 609 C CA . LEU A 1 74 ? 16.268 7.367 -14.616 1.00 92.25 74 LEU A CA 1
ATOM 610 C C . LEU A 1 74 ? 14.905 7.578 -13.973 1.00 92.25 74 LEU A C 1
ATOM 612 O O . LEU A 1 74 ? 14.316 6.646 -13.411 1.00 92.25 74 LEU A O 1
ATOM 616 N N . ASN A 1 75 ? 14.386 8.795 -14.099 1.00 89.94 75 ASN A N 1
ATOM 617 C CA . ASN A 1 75 ? 13.043 9.080 -13.634 1.00 89.94 75 ASN A CA 1
ATOM 618 C C . ASN A 1 75 ? 12.021 8.655 -14.692 1.00 89.94 75 ASN A C 1
ATOM 620 O O . ASN A 1 75 ? 12.209 8.878 -15.888 1.00 89.94 75 ASN A O 1
ATOM 624 N N . PHE A 1 76 ? 10.900 8.086 -14.253 1.00 91.62 76 PHE A N 1
ATOM 625 C CA . PHE A 1 76 ? 9.849 7.587 -15.145 1.00 91.62 76 PHE A CA 1
ATOM 626 C C . PHE A 1 76 ? 9.322 8.642 -16.128 1.00 91.62 76 PHE A C 1
ATOM 628 O O . PHE A 1 76 ? 9.135 8.356 -17.310 1.00 91.62 76 PHE A O 1
ATOM 635 N N . TRP A 1 77 ? 9.176 9.886 -15.673 1.00 88.62 77 TRP A N 1
ATOM 636 C CA . TRP A 1 77 ? 8.722 11.009 -16.496 1.00 88.62 77 TRP A CA 1
ATOM 637 C C . TRP A 1 77 ? 9.741 11.505 -17.531 1.00 88.62 77 TRP A C 1
ATOM 639 O O . TRP A 1 77 ? 9.415 12.353 -18.356 1.00 88.62 77 TRP A O 1
ATOM 649 N N . GLU A 1 78 ? 10.983 11.022 -17.508 1.00 89.81 78 GLU A N 1
ATOM 650 C CA . GLU A 1 78 ? 12.006 11.392 -18.496 1.00 89.81 78 GLU A CA 1
ATOM 651 C C . GLU A 1 78 ? 12.008 10.452 -19.707 1.00 89.81 78 GLU A C 1
ATOM 653 O O . GLU A 1 78 ? 12.580 10.787 -20.749 1.00 89.81 78 GLU A O 1
ATOM 658 N N . ILE A 1 79 ? 11.345 9.299 -19.591 1.00 93.25 79 ILE A N 1
ATOM 659 C CA . ILE A 1 79 ? 11.304 8.272 -20.628 1.00 93.25 79 ILE A CA 1
ATOM 660 C C . ILE A 1 79 ? 10.349 8.713 -21.764 1.00 93.25 79 ILE A C 1
ATOM 662 O O . ILE A 1 79 ? 9.257 9.222 -21.486 1.00 93.25 79 ILE A O 1
ATOM 666 N N . PRO A 1 80 ? 10.717 8.539 -23.055 1.00 92.12 80 PRO A N 1
ATOM 667 C CA . PRO A 1 80 ? 10.041 9.199 -24.179 1.00 92.12 80 PRO A CA 1
ATOM 668 C C . PRO A 1 80 ? 8.509 9.066 -24.269 1.00 92.12 80 PRO A C 1
ATOM 670 O O . PRO A 1 80 ? 7.875 10.091 -24.512 1.00 92.12 80 PRO A O 1
ATOM 673 N N . PRO A 1 81 ? 7.872 7.896 -24.040 1.00 90.12 81 PRO A N 1
ATOM 674 C CA . PRO A 1 81 ? 6.412 7.774 -24.113 1.00 90.12 81 PRO A CA 1
ATOM 675 C C . PRO A 1 81 ? 5.668 8.560 -23.026 1.00 90.12 81 PRO A C 1
ATOM 677 O O . PRO A 1 81 ? 4.475 8.810 -23.160 1.00 90.12 81 PRO A O 1
ATOM 680 N N . PHE A 1 82 ? 6.357 8.930 -21.945 1.00 93.62 82 PHE A N 1
ATOM 681 C CA . PHE A 1 82 ? 5.779 9.550 -20.752 1.00 93.62 82 PHE A CA 1
ATOM 682 C C . PHE A 1 82 ? 6.080 11.042 -20.657 1.00 93.62 82 PHE A C 1
ATOM 684 O O . PHE A 1 82 ? 5.304 11.798 -20.075 1.00 93.62 82 PHE A O 1
ATOM 691 N N . LYS A 1 83 ? 7.178 11.481 -21.272 1.00 91.69 83 LYS A N 1
ATOM 692 C CA . LYS A 1 83 ? 7.705 12.841 -21.151 1.00 91.69 83 LYS A CA 1
ATOM 693 C C . LYS A 1 83 ? 6.700 13.940 -21.500 1.00 91.69 83 LYS A C 1
ATOM 695 O O . LYS A 1 83 ? 6.637 14.948 -20.804 1.00 91.69 83 LYS A O 1
ATOM 700 N N . ASP A 1 84 ? 5.882 13.739 -22.532 1.00 91.44 84 ASP A N 1
ATOM 701 C CA . ASP A 1 84 ? 4.898 14.737 -22.981 1.00 91.44 84 ASP A CA 1
ATOM 702 C C . ASP A 1 84 ? 3.629 14.799 -22.105 1.00 91.44 84 ASP A C 1
ATOM 704 O O . ASP A 1 84 ? 2.803 15.716 -22.248 1.00 91.44 84 ASP A O 1
ATOM 708 N N . PHE A 1 85 ? 3.463 13.827 -21.204 1.00 91.38 85 PHE A N 1
ATOM 709 C CA . PHE A 1 85 ? 2.317 13.674 -20.302 1.00 91.38 85 PHE A CA 1
ATOM 710 C C . PHE A 1 85 ? 2.645 14.003 -18.844 1.00 91.38 85 PHE A C 1
ATOM 712 O O . PHE A 1 85 ? 1.725 14.144 -18.035 1.00 91.38 85 PHE A O 1
ATOM 719 N N . ASP A 1 86 ? 3.925 14.173 -18.520 1.00 87.69 86 ASP A N 1
ATOM 720 C CA . ASP A 1 86 ? 4.368 14.603 -17.200 1.00 87.69 86 ASP A CA 1
ATOM 721 C C . ASP A 1 86 ? 3.723 15.943 -16.802 1.00 87.69 86 ASP A C 1
ATOM 723 O O . ASP A 1 86 ? 3.610 16.870 -17.610 1.00 87.69 86 ASP A O 1
ATOM 727 N N . GLY A 1 87 ? 3.233 16.024 -15.564 1.00 85.31 87 GLY A N 1
ATOM 728 C CA . GLY A 1 87 ? 2.458 17.163 -15.054 1.00 85.31 87 GLY A CA 1
ATOM 729 C C . GLY A 1 87 ? 1.018 17.274 -15.582 1.00 85.31 87 GLY A C 1
ATOM 730 O O . GLY A 1 87 ? 0.275 18.142 -15.129 1.00 85.31 87 GLY A O 1
ATOM 731 N N . LYS A 1 88 ? 0.589 16.412 -16.516 1.00 90.62 88 LYS A N 1
ATOM 732 C CA . LYS A 1 88 ? -0.812 16.325 -16.985 1.00 90.62 88 LYS A CA 1
ATOM 733 C C . LYS A 1 88 ? -1.551 15.130 -16.389 1.00 90.62 88 LYS A C 1
ATOM 735 O O . LYS A 1 88 ? -2.767 15.179 -16.224 1.00 90.62 88 LYS A O 1
ATOM 740 N N . PHE A 1 89 ? -0.818 14.063 -16.090 1.00 91.56 89 PHE A N 1
ATOM 741 C CA . PHE A 1 89 ? -1.316 12.841 -15.469 1.00 91.56 89 PHE A CA 1
ATOM 742 C C . PHE A 1 89 ? -0.361 12.413 -14.352 1.00 91.56 89 PHE A C 1
ATOM 744 O O . PHE A 1 89 ? 0.832 12.705 -14.422 1.00 91.56 89 PHE A O 1
ATOM 751 N N . SER A 1 90 ? -0.882 11.716 -13.337 1.00 91.00 90 SER A N 1
ATOM 752 C CA . SER A 1 90 ? -0.039 11.062 -12.331 1.00 91.00 90 SER A CA 1
ATOM 753 C C . SER A 1 90 ? 0.838 9.992 -12.982 1.00 91.00 90 SER A C 1
ATOM 755 O O . SER A 1 90 ? 0.412 9.327 -13.937 1.00 91.00 90 SER A O 1
ATOM 757 N N . HIS A 1 91 ? 2.051 9.796 -12.460 1.00 91.69 91 HIS A N 1
ATOM 758 C CA . HIS A 1 91 ? 2.982 8.786 -12.978 1.00 91.69 91 HIS A CA 1
ATOM 759 C C . HIS A 1 91 ? 2.396 7.388 -12.832 1.00 91.69 91 HIS A C 1
ATOM 761 O O . HIS A 1 91 ? 2.511 6.578 -13.748 1.00 91.69 91 HIS A O 1
ATOM 767 N N . LEU A 1 92 ? 1.663 7.143 -11.747 1.00 94.44 92 LEU A N 1
ATOM 768 C CA . LEU A 1 92 ? 0.921 5.916 -11.531 1.00 94.44 92 LEU A CA 1
ATOM 769 C C . LEU A 1 92 ? -0.111 5.673 -12.636 1.00 94.44 92 LEU A C 1
ATOM 771 O O . LEU A 1 92 ? -0.141 4.588 -13.205 1.00 94.44 92 LEU A O 1
ATOM 775 N N . LYS A 1 93 ? -0.914 6.676 -13.004 1.00 94.88 93 LYS A N 1
ATOM 776 C CA . LYS A 1 93 ? -1.937 6.511 -14.049 1.00 94.88 93 LYS A CA 1
ATOM 777 C C . LYS A 1 93 ? -1.320 6.276 -15.427 1.00 94.88 93 LYS A C 1
ATOM 779 O O . LYS A 1 93 ? -1.846 5.505 -16.228 1.00 94.88 93 LYS A O 1
ATOM 784 N N . MET A 1 94 ? -0.198 6.934 -15.704 1.00 95.69 94 MET A N 1
ATOM 785 C CA . MET A 1 94 ? 0.583 6.706 -16.920 1.00 95.69 94 MET A CA 1
ATOM 786 C C . MET A 1 94 ? 1.171 5.290 -16.949 1.00 95.69 94 MET A C 1
ATOM 788 O O . MET A 1 94 ? 1.109 4.623 -17.982 1.00 95.69 94 MET A O 1
ATOM 792 N N . PHE A 1 95 ? 1.692 4.813 -15.817 1.00 96.62 95 PHE A N 1
ATOM 793 C CA . PHE A 1 95 ? 2.181 3.448 -15.666 1.00 96.62 95 PHE A CA 1
ATOM 794 C C . PHE A 1 95 ? 1.065 2.417 -15.842 1.00 96.62 95 PHE A C 1
ATOM 796 O O . PHE A 1 95 ? 1.236 1.497 -16.632 1.00 96.62 95 PHE A O 1
ATOM 803 N N . GLU A 1 96 ? -0.078 2.581 -15.176 1.00 97.12 96 GLU A N 1
ATOM 804 C CA . GLU A 1 96 ? -1.227 1.676 -15.290 1.00 97.12 96 GLU A CA 1
ATOM 805 C C . GLU A 1 96 ? -1.686 1.552 -16.745 1.00 97.12 96 GLU A C 1
ATOM 807 O O . GLU A 1 96 ? -1.835 0.443 -17.255 1.00 97.12 96 GLU A O 1
ATOM 812 N N . ASN A 1 97 ? -1.809 2.676 -17.458 1.00 96.44 97 ASN A N 1
ATOM 813 C CA . ASN A 1 97 ? -2.179 2.656 -18.869 1.00 96.44 97 ASN A CA 1
ATOM 814 C C . ASN A 1 97 ? -1.125 1.958 -19.746 1.00 96.44 97 ASN A C 1
ATOM 816 O O . ASN A 1 97 ? -1.473 1.168 -20.627 1.00 96.44 97 ASN A O 1
ATOM 820 N N . TYR A 1 98 ? 0.165 2.199 -19.493 1.00 96.38 98 TYR A N 1
ATOM 821 C CA . TYR A 1 98 ? 1.239 1.486 -20.184 1.00 96.38 98 TYR A CA 1
ATOM 822 C C . TYR A 1 98 ? 1.197 -0.017 -19.882 1.00 96.38 98 TYR A C 1
ATOM 824 O O . TYR A 1 98 ? 1.323 -0.825 -20.801 1.00 96.38 98 TYR A O 1
ATOM 832 N N . PHE A 1 99 ? 0.969 -0.403 -18.629 1.00 97.19 99 PHE A N 1
ATOM 833 C CA . PHE A 1 99 ? 0.881 -1.790 -18.186 1.00 97.19 99 PHE A CA 1
ATOM 834 C C . PHE A 1 99 ? -0.266 -2.529 -18.893 1.00 97.19 99 PHE A C 1
ATOM 836 O O . PHE A 1 99 ? -0.042 -3.583 -19.494 1.00 97.19 99 PHE A O 1
ATOM 843 N N . GLU A 1 100 ? -1.455 -1.922 -18.958 1.00 97.56 100 GLU A N 1
ATOM 844 C CA . GLU A 1 100 ? -2.594 -2.447 -19.726 1.00 97.56 100 GLU A CA 1
ATOM 845 C C . GLU A 1 100 ? -2.287 -2.550 -21.222 1.00 97.56 100 GLU A C 1
ATOM 847 O O . GLU A 1 100 ? -2.604 -3.562 -21.850 1.00 97.56 100 GLU A O 1
ATOM 852 N N . SER A 1 101 ? -1.601 -1.555 -21.800 1.00 96.44 101 SER A N 1
ATOM 853 C CA . SER A 1 101 ? -1.206 -1.581 -23.218 1.00 96.44 101 SER A CA 1
ATOM 854 C C . SER A 1 101 ? -0.261 -2.742 -23.561 1.00 96.44 101 SER A C 1
ATOM 856 O O . SER A 1 101 ? -0.173 -3.159 -24.717 1.00 96.44 101 SER A O 1
ATOM 858 N N . LYS A 1 102 ? 0.438 -3.292 -22.558 1.00 96.38 102 LYS A N 1
ATOM 859 C CA . LYS A 1 102 ? 1.277 -4.492 -22.678 1.00 96.38 102 LYS A CA 1
ATOM 860 C C . LYS A 1 102 ? 0.526 -5.781 -22.316 1.00 96.38 102 LYS A C 1
ATOM 862 O O . LYS A 1 102 ? 1.167 -6.803 -22.084 1.00 96.38 102 LYS A O 1
ATOM 867 N N . ASN A 1 103 ? -0.810 -5.753 -22.329 1.00 96.56 103 ASN A N 1
ATOM 868 C CA . ASN A 1 103 ? -1.711 -6.866 -22.006 1.00 96.56 103 ASN A CA 1
ATOM 869 C C . ASN A 1 103 ? -1.562 -7.396 -20.571 1.00 96.56 103 ASN A C 1
ATOM 871 O O . ASN A 1 103 ? -1.785 -8.581 -20.324 1.00 96.56 103 ASN A O 1
ATOM 875 N N . GLN A 1 104 ? -1.185 -6.532 -19.628 1.00 97.69 104 GLN A N 1
ATOM 876 C CA . GLN A 1 104 ? -1.114 -6.877 -18.211 1.00 97.69 104 GLN A CA 1
ATOM 877 C C . GLN A 1 104 ? -2.335 -6.344 -17.451 1.00 97.69 104 GLN A C 1
ATOM 879 O O . GLN A 1 104 ? -2.905 -5.314 -17.803 1.00 97.69 104 GLN A O 1
ATOM 884 N N . SER A 1 105 ? -2.757 -7.046 -16.397 1.00 97.81 105 SER A N 1
ATOM 885 C CA . SER A 1 105 ? -3.938 -6.673 -15.606 1.00 97.81 105 SER A CA 1
ATOM 886 C C . SER A 1 105 ? -3.564 -5.757 -14.439 1.00 97.81 105 SER A C 1
ATOM 888 O O . SER A 1 105 ? -2.961 -6.212 -13.466 1.00 97.81 105 SER A O 1
ATOM 890 N N . VAL A 1 106 ? -3.982 -4.486 -14.488 1.00 97.81 106 VAL A N 1
ATOM 891 C CA . VAL A 1 106 ? -3.818 -3.524 -13.374 1.00 97.81 106 VAL A CA 1
ATOM 892 C C . VAL A 1 106 ? -4.556 -3.987 -12.120 1.00 97.81 106 VAL A C 1
ATOM 894 O O . VAL A 1 106 ? -4.055 -3.840 -11.007 1.00 97.81 106 VAL A O 1
ATOM 897 N N . LYS A 1 107 ? -5.721 -4.622 -12.286 1.00 97.00 107 LYS A N 1
ATOM 898 C CA . LYS A 1 107 ? -6.456 -5.216 -11.166 1.00 97.00 107 LYS A CA 1
ATOM 899 C C . LYS A 1 107 ? -5.609 -6.274 -10.447 1.00 97.00 107 LYS A C 1
ATOM 901 O O . LYS A 1 107 ? -5.456 -6.198 -9.234 1.00 97.00 107 LYS A O 1
ATOM 906 N N . ASN A 1 108 ? -5.026 -7.213 -11.198 1.00 97.62 108 ASN A N 1
ATOM 907 C CA . ASN A 1 108 ? -4.181 -8.270 -10.631 1.00 97.62 108 ASN A CA 1
ATOM 908 C C . ASN A 1 108 ? -2.877 -7.710 -10.034 1.00 97.62 108 ASN A C 1
ATOM 910 O O . ASN A 1 108 ? -2.366 -8.243 -9.056 1.00 97.62 108 ASN A O 1
ATOM 914 N N . PHE A 1 109 ? -2.331 -6.633 -10.609 1.00 98.00 109 PHE A N 1
ATOM 915 C CA . PHE A 1 109 ? -1.194 -5.918 -10.027 1.00 98.00 109 PHE A CA 1
ATOM 916 C C . PHE A 1 109 ? -1.528 -5.410 -8.619 1.00 98.00 109 PHE A C 1
ATOM 918 O O . PHE A 1 109 ? -0.810 -5.725 -7.673 1.00 98.00 109 PHE A O 1
ATOM 925 N N . TRP A 1 110 ? -2.649 -4.702 -8.453 1.00 97.38 110 TRP A N 1
ATOM 926 C CA . TRP A 1 110 ? -3.045 -4.186 -7.143 1.00 97.38 110 TRP A CA 1
ATOM 927 C C . TRP A 1 110 ? -3.446 -5.270 -6.147 1.00 97.38 110 TRP A C 1
ATOM 929 O O . TRP A 1 110 ? -3.108 -5.141 -4.975 1.00 97.38 110 TRP A O 1
ATOM 939 N N . GLU A 1 111 ? -4.115 -6.337 -6.591 1.00 96.56 111 GLU A N 1
ATOM 940 C CA . GLU A 1 111 ? -4.445 -7.477 -5.725 1.00 96.56 111 GLU A CA 1
ATOM 941 C C . GLU A 1 111 ? -3.174 -8.132 -5.158 1.00 96.56 111 GLU A C 1
ATOM 943 O O . GLU A 1 111 ? -3.106 -8.376 -3.957 1.00 96.56 111 GLU A O 1
ATOM 948 N N . GLN A 1 112 ? -2.136 -8.329 -5.980 1.00 97.88 112 GLN A N 1
ATOM 949 C CA . GLN A 1 112 ? -0.849 -8.866 -5.518 1.00 97.88 112 GLN A CA 1
ATOM 950 C C . GLN A 1 112 ? -0.084 -7.897 -4.601 1.00 97.88 112 GLN A C 1
ATOM 952 O O . GLN A 1 112 ? 0.538 -8.338 -3.636 1.00 97.88 112 GLN A O 1
ATOM 957 N N . ILE A 1 113 ? -0.109 -6.589 -4.889 1.00 98.19 113 ILE A N 1
ATOM 958 C CA . ILE A 1 113 ? 0.522 -5.561 -4.040 1.00 98.19 113 ILE A CA 1
ATOM 959 C C . ILE A 1 113 ? -0.143 -5.530 -2.660 1.00 98.19 113 ILE A C 1
ATOM 961 O O . ILE A 1 113 ? 0.550 -5.596 -1.645 1.00 98.19 113 ILE A O 1
ATOM 965 N N . ASP A 1 114 ? -1.476 -5.443 -2.623 1.00 97.38 114 ASP A N 1
ATOM 966 C CA . ASP A 1 114 ? -2.244 -5.378 -1.379 1.00 97.38 114 ASP A CA 1
ATOM 967 C C . ASP A 1 114 ? -2.017 -6.650 -0.544 1.00 97.38 114 ASP A C 1
ATOM 969 O O . ASP A 1 114 ? -1.771 -6.545 0.658 1.00 97.38 114 ASP A O 1
ATOM 973 N N . ASP A 1 115 ? -2.037 -7.831 -1.175 1.00 96.12 115 ASP A N 1
ATOM 974 C CA . ASP A 1 115 ? -1.831 -9.119 -0.498 1.00 96.12 115 ASP A CA 1
ATOM 975 C C . ASP A 1 115 ? -0.414 -9.249 0.069 1.00 96.12 115 ASP A C 1
ATOM 977 O O . ASP A 1 115 ? -0.247 -9.630 1.229 1.00 96.12 115 ASP A O 1
ATOM 981 N N . ALA A 1 116 ? 0.611 -8.839 -0.685 1.00 97.44 116 ALA A N 1
ATOM 982 C CA . ALA A 1 116 ? 1.991 -8.845 -0.205 1.00 97.44 116 ALA A CA 1
ATOM 983 C C . ALA A 1 116 ? 2.191 -7.914 1.004 1.00 97.44 116 ALA A C 1
ATOM 985 O O . ALA A 1 116 ? 2.846 -8.304 1.973 1.00 97.44 116 ALA A O 1
ATOM 986 N N . ILE A 1 117 ? 1.611 -6.706 0.973 1.00 97.94 117 ILE A N 1
ATOM 987 C CA . ILE A 1 117 ? 1.680 -5.758 2.096 1.00 97.94 117 ILE A CA 1
ATOM 988 C C . ILE A 1 117 ? 1.012 -6.365 3.332 1.00 97.94 117 ILE A C 1
ATOM 990 O O . ILE A 1 117 ? 1.633 -6.444 4.392 1.00 97.94 117 ILE A O 1
ATOM 994 N N . VAL A 1 118 ? -0.234 -6.831 3.197 1.00 96.12 118 VAL A N 1
ATOM 995 C CA . VAL A 1 118 ? -1.009 -7.380 4.319 1.00 96.12 118 VAL A CA 1
ATOM 996 C C . VAL A 1 118 ? -0.346 -8.624 4.903 1.00 96.12 118 VAL A C 1
ATOM 998 O O . VAL A 1 118 ? -0.223 -8.721 6.125 1.00 96.12 118 VAL A O 1
ATOM 1001 N N . THR A 1 119 ? 0.136 -9.536 4.056 1.00 94.38 119 THR A N 1
ATOM 1002 C CA . THR A 1 119 ? 0.836 -10.756 4.483 1.00 94.38 119 THR A CA 1
ATOM 1003 C C . THR A 1 119 ? 2.053 -10.423 5.330 1.00 94.38 119 THR A C 1
ATOM 1005 O O . THR A 1 119 ? 2.158 -10.882 6.466 1.00 94.38 119 THR A O 1
ATOM 1008 N N . VAL A 1 120 ? 2.952 -9.577 4.818 1.00 95.31 120 VAL A N 1
ATOM 1009 C CA . VAL A 1 120 ? 4.186 -9.222 5.530 1.00 95.31 120 VAL A CA 1
ATOM 1010 C C . VAL A 1 120 ? 3.876 -8.508 6.842 1.00 95.31 120 VAL A C 1
ATOM 1012 O O . VAL A 1 120 ? 4.482 -8.821 7.868 1.00 95.31 120 VAL A O 1
ATOM 1015 N N . THR A 1 121 ? 2.915 -7.581 6.848 1.00 95.12 121 THR A N 1
ATOM 1016 C CA . THR A 1 121 ? 2.514 -6.886 8.075 1.00 95.12 121 THR A CA 1
ATOM 1017 C C . THR A 1 121 ? 1.944 -7.854 9.112 1.00 95.12 121 THR A C 1
ATOM 1019 O O . THR A 1 121 ? 2.324 -7.765 10.278 1.00 95.12 121 THR A O 1
ATOM 1022 N N . LEU A 1 122 ? 1.093 -8.806 8.714 1.00 92.44 122 LEU A N 1
ATOM 1023 C CA . LEU A 1 122 ? 0.532 -9.814 9.620 1.00 92.44 122 LEU A CA 1
ATOM 1024 C C . LEU A 1 122 ? 1.602 -10.768 10.164 1.00 92.44 122 LEU A C 1
ATOM 1026 O O . LEU A 1 122 ? 1.641 -11.011 11.369 1.00 92.44 122 LEU A O 1
ATOM 1030 N N . GLU A 1 123 ? 2.516 -11.251 9.321 1.00 91.44 123 GLU A N 1
ATOM 1031 C CA . GLU A 1 123 ? 3.628 -12.111 9.752 1.00 91.44 123 GLU A CA 1
ATOM 1032 C C . GLU A 1 123 ? 4.551 -11.424 10.769 1.00 91.44 123 GLU A C 1
ATOM 1034 O O . GLU A 1 123 ? 5.137 -12.077 11.637 1.00 91.44 123 GLU A O 1
ATOM 1039 N N . LYS A 1 124 ? 4.706 -10.099 10.669 1.00 92.19 124 LYS A N 1
ATOM 1040 C CA . LYS A 1 124 ? 5.521 -9.301 11.596 1.00 92.19 124 LYS A CA 1
ATOM 1041 C C . LYS A 1 124 ? 4.727 -8.703 12.752 1.00 92.19 124 LYS A C 1
ATOM 1043 O O . LYS A 1 124 ? 5.347 -8.151 13.662 1.00 92.19 124 LYS A O 1
ATOM 1048 N N . LEU A 1 125 ? 3.399 -8.837 12.762 1.00 91.31 125 LEU A N 1
ATOM 1049 C CA . LEU A 1 125 ? 2.508 -8.129 13.681 1.00 91.31 125 LEU A CA 1
ATOM 1050 C C . LEU A 1 125 ? 2.891 -8.342 15.143 1.00 91.31 125 LEU A C 1
ATOM 1052 O O . LEU A 1 125 ? 3.038 -7.375 15.882 1.00 91.31 125 LEU A O 1
ATOM 1056 N N . GLN A 1 126 ? 3.115 -9.596 15.545 1.00 90.12 126 GLN A N 1
ATOM 1057 C CA . GLN A 1 126 ? 3.462 -9.917 16.929 1.00 90.12 126 GLN A CA 1
ATOM 1058 C C . GLN A 1 126 ? 4.794 -9.288 17.355 1.00 90.12 126 GLN A C 1
ATOM 1060 O O . GLN A 1 126 ? 4.917 -8.812 18.479 1.00 90.12 126 GLN A O 1
ATOM 1065 N N . LEU A 1 127 ? 5.792 -9.275 16.466 1.00 92.00 127 LEU A N 1
ATOM 1066 C CA . LEU A 1 127 ? 7.092 -8.671 16.758 1.00 92.00 127 LEU A CA 1
ATOM 1067 C C . LEU A 1 127 ? 6.962 -7.153 16.916 1.00 92.00 127 LEU A C 1
ATOM 1069 O O . LEU A 1 127 ? 7.492 -6.602 17.875 1.00 92.00 127 LEU A O 1
ATOM 1073 N N . MET A 1 128 ? 6.220 -6.500 16.016 1.00 91.81 128 MET A N 1
ATOM 1074 C CA . MET A 1 128 ? 5.969 -5.057 16.085 1.00 91.81 128 MET A CA 1
ATOM 1075 C C . MET A 1 128 ? 5.163 -4.678 17.333 1.00 91.81 128 MET A C 1
ATOM 1077 O O . MET A 1 128 ? 5.502 -3.711 18.007 1.00 91.81 128 MET A O 1
ATOM 1081 N N . ALA A 1 129 ? 4.132 -5.456 17.675 1.00 89.44 129 ALA A N 1
ATOM 1082 C CA . ALA A 1 129 ? 3.302 -5.218 18.852 1.00 89.44 129 ALA A CA 1
ATOM 1083 C C . ALA A 1 129 ? 4.094 -5.376 20.160 1.00 89.44 129 ALA A C 1
ATOM 1085 O O . ALA A 1 129 ? 3.983 -4.527 21.042 1.00 89.44 129 ALA A O 1
ATOM 1086 N N . ASN A 1 130 ? 4.931 -6.416 20.264 1.00 90.31 130 ASN A N 1
ATOM 1087 C CA . ASN A 1 130 ? 5.790 -6.626 21.431 1.00 90.31 130 ASN A CA 1
ATOM 1088 C C . ASN A 1 130 ? 6.807 -5.490 21.596 1.00 90.31 130 ASN A C 1
ATOM 1090 O O . ASN A 1 130 ? 7.015 -5.009 22.707 1.00 90.31 130 ASN A O 1
ATOM 1094 N N . GLU A 1 131 ? 7.441 -5.058 20.502 1.00 89.88 131 GLU A N 1
ATOM 1095 C CA . GLU A 1 131 ? 8.384 -3.938 20.546 1.00 89.88 131 GLU A CA 1
ATOM 1096 C C . GLU A 1 131 ? 7.677 -2.651 20.979 1.00 89.88 131 GLU A C 1
ATOM 1098 O O . GLU A 1 131 ? 8.164 -1.944 21.857 1.00 89.88 131 GLU A O 1
ATOM 1103 N N . LEU A 1 132 ? 6.487 -2.381 20.438 1.00 88.19 132 LEU A N 1
ATOM 1104 C CA . LEU A 1 132 ? 5.697 -1.217 20.824 1.00 88.19 132 LEU A CA 1
ATOM 1105 C C . LEU A 1 132 ? 5.335 -1.231 22.317 1.00 88.19 132 LEU A C 1
ATOM 1107 O O . LEU A 1 132 ? 5.480 -0.215 22.995 1.00 88.19 132 LEU A O 1
ATOM 1111 N N . GLU A 1 133 ? 4.899 -2.377 22.844 1.00 87.62 133 GLU A N 1
ATOM 1112 C CA . GLU A 1 133 ? 4.581 -2.537 24.266 1.00 87.62 133 GLU A CA 1
ATOM 1113 C C . GLU A 1 133 ? 5.808 -2.281 25.154 1.00 87.62 133 GLU A C 1
ATOM 1115 O O . GLU A 1 133 ? 5.720 -1.554 26.148 1.00 87.62 133 GLU A O 1
ATOM 1120 N N . LEU A 1 134 ? 6.973 -2.812 24.763 1.00 88.25 134 LEU A N 1
ATOM 1121 C CA . LEU A 1 134 ? 8.236 -2.560 25.455 1.00 88.25 134 LEU A CA 1
ATOM 1122 C C . LEU A 1 134 ? 8.574 -1.067 25.459 1.00 88.25 134 LEU A C 1
ATOM 1124 O O . LEU A 1 134 ? 8.828 -0.507 26.528 1.00 88.25 134 LEU A O 1
ATOM 1128 N N . GLN A 1 135 ? 8.517 -0.399 24.306 1.00 86.75 135 GLN A N 1
ATOM 1129 C CA . GLN A 1 135 ? 8.808 1.033 24.210 1.00 86.75 135 GLN A CA 1
ATOM 1130 C C . GLN A 1 135 ? 7.814 1.863 25.035 1.00 86.75 135 GLN A C 1
ATOM 1132 O O . GLN A 1 135 ? 8.229 2.748 25.787 1.00 86.75 135 GLN A O 1
ATOM 1137 N N . CYS A 1 136 ? 6.513 1.554 24.996 1.00 85.12 136 CYS A N 1
ATOM 1138 C CA . CYS A 1 136 ? 5.546 2.302 25.797 1.00 85.12 136 CYS A CA 1
ATOM 1139 C C . CYS A 1 136 ? 5.642 2.073 27.296 1.00 85.12 136 CYS A C 1
ATOM 1141 O O . CYS A 1 136 ? 5.368 3.009 28.051 1.00 85.12 136 CYS A O 1
ATOM 1143 N N . SER A 1 137 ? 6.112 0.907 27.739 1.00 85.50 137 SER A N 1
ATOM 1144 C CA . SER A 1 137 ? 6.434 0.705 29.152 1.00 85.50 137 SER A CA 1
ATOM 1145 C C . SER A 1 137 ? 7.560 1.634 29.633 1.00 85.50 137 SER A C 1
ATOM 1147 O O . SER A 1 137 ? 7.529 2.098 30.772 1.00 85.50 137 SER A O 1
ATOM 1149 N N . VAL A 1 138 ? 8.518 1.964 28.756 1.00 86.56 138 VAL A N 1
ATOM 1150 C CA . VAL A 1 138 ? 9.650 2.856 29.058 1.00 86.56 138 VAL A CA 1
ATOM 1151 C C . VAL A 1 138 ? 9.233 4.326 29.031 1.00 86.56 138 VAL A C 1
ATOM 1153 O O . VAL A 1 138 ? 9.612 5.091 29.917 1.00 86.56 138 VAL A O 1
ATOM 1156 N N . TYR A 1 139 ? 8.447 4.730 28.031 1.00 82.38 139 TYR A N 1
ATOM 1157 C CA . TYR A 1 139 ? 8.079 6.134 27.808 1.00 82.38 139 TYR A CA 1
ATOM 1158 C C . TYR A 1 139 ? 6.725 6.540 28.409 1.00 82.38 139 TYR A C 1
ATOM 1160 O O . TYR A 1 139 ? 6.314 7.691 28.255 1.00 82.38 139 TYR A O 1
ATOM 1168 N N . ASN A 1 140 ? 6.040 5.626 29.106 1.00 79.50 140 ASN A N 1
ATOM 1169 C CA . ASN A 1 140 ? 4.709 5.826 29.688 1.00 79.50 140 ASN A CA 1
ATOM 1170 C C . ASN A 1 140 ? 3.700 6.402 28.670 1.00 79.50 140 ASN A C 1
ATOM 1172 O O . ASN A 1 140 ? 2.976 7.359 28.958 1.00 79.50 140 ASN A O 1
ATOM 1176 N N . CYS A 1 141 ? 3.696 5.843 27.455 1.00 76.44 141 CYS A N 1
ATOM 1177 C CA . CYS A 1 141 ? 2.781 6.230 26.383 1.00 76.44 141 CYS A CA 1
ATOM 1178 C C . CYS A 1 141 ? 1.572 5.302 26.265 1.00 76.44 141 CYS A C 1
ATOM 1180 O O . CYS A 1 141 ? 1.574 4.170 26.741 1.00 76.44 141 CYS A O 1
ATOM 1182 N N . SER A 1 142 ? 0.527 5.805 25.605 1.00 72.00 142 SER A N 1
ATOM 1183 C CA . SER A 1 142 ? -0.587 4.980 25.138 1.00 72.00 142 SER A CA 1
ATOM 1184 C C . SER A 1 142 ? -0.213 4.314 23.816 1.00 72.00 142 SER A C 1
ATOM 1186 O O . SER A 1 142 ? 0.230 5.006 22.899 1.00 72.00 142 SER A O 1
ATOM 1188 N N . ASN A 1 143 ? -0.493 3.014 23.682 1.00 68.88 143 ASN A N 1
ATOM 1189 C CA . ASN A 1 143 ? -0.326 2.253 22.435 1.00 68.88 143 ASN A CA 1
ATOM 1190 C C . ASN A 1 143 ? -1.225 2.762 21.285 1.00 68.88 143 ASN A C 1
ATOM 1192 O O . ASN A 1 143 ? -1.109 2.289 20.160 1.00 68.88 143 ASN A O 1
ATOM 1196 N N . GLU A 1 144 ? -2.126 3.712 21.553 1.00 68.00 144 GLU A N 1
ATOM 1197 C CA . GLU A 1 144 ? -3.077 4.266 20.580 1.00 68.00 144 GLU A CA 1
ATOM 1198 C C . GLU A 1 144 ? -2.517 5.431 19.741 1.00 68.00 144 GLU A C 1
ATOM 1200 O O . GLU A 1 144 ? -3.187 5.884 18.820 1.00 68.00 144 GLU A O 1
ATOM 1205 N N . ASN A 1 145 ? -1.308 5.925 20.038 1.00 71.56 145 ASN A N 1
ATOM 1206 C CA . ASN A 1 145 ? -0.754 7.145 19.429 1.00 71.56 145 ASN A CA 1
ATOM 1207 C C . ASN A 1 145 ? 0.422 6.880 18.472 1.00 71.56 145 ASN A C 1
ATOM 1209 O O . ASN A 1 145 ? 1.329 7.707 18.368 1.00 71.56 145 ASN A O 1
ATOM 1213 N N . PHE A 1 146 ? 0.433 5.730 17.799 1.00 85.44 146 PHE A N 1
ATOM 1214 C CA . PHE A 1 146 ? 1.529 5.326 16.920 1.00 85.44 146 PHE A CA 1
ATOM 1215 C C . PHE A 1 146 ? 1.053 5.150 15.494 1.00 85.44 146 PHE A C 1
ATOM 1217 O O . PHE A 1 146 ? 0.004 4.568 15.241 1.00 85.44 146 PHE A O 1
ATOM 1224 N N . PHE A 1 147 ? 1.869 5.621 14.564 1.00 92.50 147 PHE A N 1
ATOM 1225 C CA . PHE A 1 147 ? 1.710 5.344 13.153 1.00 92.50 147 PHE A CA 1
ATOM 1226 C C . PHE A 1 147 ? 3.089 5.156 12.537 1.00 92.50 147 PHE A C 1
ATOM 1228 O O . PHE A 1 147 ? 4.063 5.727 13.021 1.00 92.50 147 PHE A O 1
ATOM 1235 N N . GLU A 1 148 ? 3.146 4.396 11.453 1.00 93.81 148 GLU A N 1
ATOM 1236 C CA . GLU A 1 148 ? 4.373 4.182 10.695 1.00 93.81 148 GLU A CA 1
ATOM 1237 C C . GLU A 1 148 ? 4.080 4.382 9.207 1.00 93.81 148 GLU A C 1
ATOM 1239 O O . GLU A 1 148 ? 3.162 3.762 8.658 1.00 93.81 148 GLU A O 1
ATOM 1244 N N . LEU A 1 149 ? 4.848 5.261 8.557 1.00 95.69 149 LEU A N 1
ATOM 1245 C CA . LEU A 1 149 ? 4.804 5.468 7.111 1.00 95.69 149 LEU A CA 1
ATOM 1246 C C . LEU A 1 149 ? 5.959 4.705 6.462 1.00 95.69 149 LEU A C 1
ATOM 1248 O O . LEU A 1 149 ? 7.116 5.098 6.558 1.00 95.69 149 LEU A O 1
ATOM 1252 N N . LEU A 1 150 ? 5.614 3.640 5.755 1.00 96.19 150 LEU A N 1
ATOM 1253 C CA . LEU A 1 150 ? 6.526 2.702 5.117 1.00 96.19 150 LEU A CA 1
ATOM 1254 C C . LEU A 1 150 ? 6.538 2.897 3.600 1.00 96.19 150 LEU A C 1
ATOM 1256 O O . LEU A 1 150 ? 5.558 3.369 3.015 1.00 96.19 150 LEU A O 1
ATOM 1260 N N . ARG A 1 151 ? 7.606 2.441 2.940 1.00 96.25 151 ARG A N 1
ATOM 1261 C CA . ARG A 1 151 ? 7.621 2.222 1.486 1.00 96.25 151 ARG A CA 1
ATOM 1262 C C . ARG A 1 151 ? 7.953 0.768 1.176 1.00 96.25 151 ARG A C 1
ATOM 1264 O O . ARG A 1 151 ? 9.008 0.276 1.563 1.00 96.25 151 ARG A O 1
ATOM 1271 N N . PHE A 1 152 ? 7.048 0.090 0.484 1.00 97.75 152 PHE A N 1
ATOM 1272 C CA . PHE A 1 152 ? 7.258 -1.264 -0.016 1.00 97.75 152 PHE A CA 1
ATOM 1273 C C . PHE A 1 152 ? 7.742 -1.173 -1.459 1.00 97.75 152 PHE A C 1
ATOM 1275 O O . PHE A 1 152 ? 7.036 -0.612 -2.299 1.00 97.75 152 PHE A O 1
ATOM 1282 N N . ASP A 1 153 ? 8.923 -1.719 -1.733 1.00 96.88 153 ASP A N 1
ATOM 1283 C CA . ASP A 1 153 ? 9.525 -1.684 -3.062 1.00 96.88 153 ASP A CA 1
ATOM 1284 C C . ASP A 1 153 ? 9.323 -3.026 -3.762 1.00 96.88 153 ASP A C 1
ATOM 1286 O O . ASP A 1 153 ? 9.627 -4.096 -3.226 1.00 96.88 153 ASP A O 1
ATOM 1290 N N . PHE A 1 154 ? 8.781 -2.969 -4.974 1.00 97.94 154 PHE A N 1
ATOM 1291 C CA . PHE A 1 154 ? 8.394 -4.132 -5.756 1.00 97.94 154 PHE A CA 1
ATOM 1292 C C . PHE A 1 154 ? 9.078 -4.151 -7.114 1.00 97.94 154 PHE A C 1
ATOM 1294 O O . PHE A 1 154 ? 9.329 -3.115 -7.727 1.00 97.94 154 PHE A O 1
ATOM 1301 N N . ILE A 1 155 ? 9.267 -5.358 -7.633 1.00 97.38 155 ILE A N 1
ATOM 1302 C CA . ILE A 1 155 ? 9.616 -5.612 -9.027 1.00 97.38 155 ILE A CA 1
ATOM 1303 C C . ILE A 1 155 ? 8.544 -6.487 -9.667 1.00 97.38 155 ILE A C 1
ATOM 1305 O O . ILE A 1 155 ? 7.930 -7.337 -9.017 1.00 97.38 155 ILE A O 1
ATOM 1309 N N . ILE A 1 156 ? 8.319 -6.277 -10.959 1.00 98.00 156 ILE A N 1
ATOM 1310 C CA . ILE A 1 156 ? 7.319 -7.003 -11.73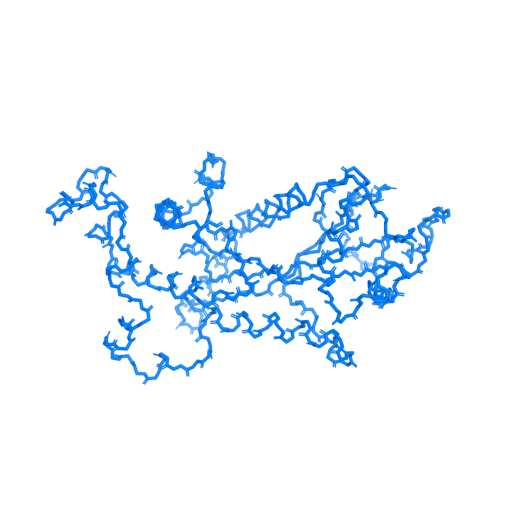5 1.00 98.00 156 ILE A CA 1
ATOM 1311 C C . ILE A 1 156 ? 8.052 -7.936 -12.696 1.00 98.00 156 ILE A C 1
ATOM 1313 O O . ILE A 1 156 ? 8.932 -7.505 -13.440 1.00 98.00 156 ILE A O 1
ATOM 1317 N N . ALA A 1 157 ? 7.718 -9.222 -12.674 1.00 97.12 157 ALA A N 1
ATOM 1318 C CA . ALA A 1 157 ? 8.195 -10.191 -13.655 1.00 97.12 157 ALA A CA 1
ATOM 1319 C C . ALA A 1 157 ? 7.472 -10.006 -15.002 1.00 97.12 157 ALA A C 1
ATOM 1321 O O . ALA A 1 157 ? 6.395 -9.417 -15.068 1.00 97.12 157 ALA A O 1
ATOM 1322 N N . ARG A 1 158 ? 8.044 -10.514 -16.101 1.00 96.12 158 ARG A N 1
ATOM 1323 C CA . ARG A 1 158 ? 7.493 -10.347 -17.460 1.00 96.12 158 ARG A CA 1
ATOM 1324 C C . ARG A 1 158 ? 6.042 -10.824 -17.596 1.00 96.12 158 ARG A C 1
ATOM 1326 O O . ARG A 1 158 ? 5.297 -10.280 -18.405 1.00 96.12 158 ARG A O 1
ATOM 1333 N N . ASP A 1 159 ? 5.648 -11.828 -16.823 1.00 95.12 159 ASP A N 1
ATOM 1334 C CA . ASP A 1 159 ? 4.301 -12.404 -16.796 1.00 95.12 159 ASP A CA 1
ATOM 1335 C C . ASP A 1 159 ? 3.293 -11.612 -15.939 1.00 95.12 159 ASP A C 1
ATOM 1337 O O . ASP A 1 159 ? 2.146 -12.031 -15.814 1.00 95.12 159 ASP A O 1
ATOM 1341 N N . GLY A 1 160 ? 3.703 -10.476 -15.364 1.00 96.38 160 GLY A N 1
ATOM 1342 C CA . GLY A 1 160 ? 2.864 -9.638 -14.508 1.00 96.38 160 GLY A CA 1
ATOM 1343 C C . GLY A 1 160 ? 2.861 -10.046 -13.034 1.00 96.38 160 GLY A C 1
ATOM 1344 O O . GLY A 1 160 ? 2.156 -9.422 -12.237 1.00 96.38 160 GLY A O 1
ATOM 1345 N N . ASN A 1 161 ? 3.641 -11.060 -12.643 1.00 97.12 161 ASN A N 1
ATOM 1346 C CA . ASN A 1 161 ? 3.778 -11.433 -11.239 1.00 97.12 161 ASN A CA 1
ATOM 1347 C C . ASN A 1 161 ? 4.591 -10.387 -10.471 1.00 97.12 161 ASN A C 1
ATOM 1349 O O . ASN A 1 161 ? 5.729 -10.073 -10.826 1.00 97.12 161 ASN A O 1
ATOM 1353 N N . VAL A 1 162 ? 4.026 -9.890 -9.377 1.00 97.81 162 VAL A N 1
ATOM 1354 C CA . VAL A 1 162 ? 4.654 -8.899 -8.501 1.00 97.81 162 VAL A CA 1
ATOM 1355 C C . VAL A 1 162 ? 5.489 -9.612 -7.439 1.00 97.81 162 VAL A C 1
ATOM 1357 O O . VAL A 1 162 ? 5.068 -10.619 -6.864 1.00 97.81 162 VAL A O 1
ATOM 1360 N N . LYS A 1 163 ? 6.697 -9.109 -7.176 1.00 97.06 163 LYS A N 1
ATOM 1361 C CA . LYS A 1 163 ? 7.607 -9.625 -6.148 1.00 97.06 163 LYS A CA 1
ATOM 1362 C C . LYS A 1 163 ? 8.073 -8.486 -5.252 1.00 97.06 163 LYS A C 1
ATOM 1364 O O . LYS A 1 163 ? 8.568 -7.476 -5.746 1.00 97.06 163 LYS A O 1
ATOM 1369 N N . LEU A 1 164 ? 7.924 -8.666 -3.942 1.00 97.44 164 LEU A N 1
ATOM 1370 C CA . LEU A 1 164 ? 8.472 -7.753 -2.944 1.00 97.44 164 LEU A CA 1
ATOM 1371 C C . LEU A 1 164 ? 10.003 -7.852 -2.942 1.00 97.44 164 LEU A C 1
ATOM 1373 O O . LEU A 1 164 ? 10.550 -8.956 -2.885 1.00 97.44 164 LEU A O 1
ATOM 1377 N N . LEU A 1 165 ? 10.675 -6.706 -3.008 1.00 94.88 165 LEU A N 1
ATOM 1378 C CA . LEU A 1 165 ? 12.123 -6.591 -2.864 1.00 94.88 165 LEU A CA 1
ATOM 1379 C C . LEU A 1 165 ? 12.488 -6.294 -1.413 1.00 94.88 165 LEU A C 1
ATOM 1381 O O . LEU A 1 165 ? 13.206 -7.068 -0.783 1.00 94.88 165 LEU A O 1
ATOM 1385 N N . GLU A 1 166 ? 11.958 -5.196 -0.879 1.00 94.19 166 GLU A N 1
ATOM 1386 C CA . GLU A 1 166 ? 12.266 -4.721 0.466 1.00 94.19 166 GLU A CA 1
ATOM 1387 C C . GLU A 1 166 ? 11.151 -3.837 1.034 1.00 94.19 166 GLU A C 1
ATOM 1389 O O . GLU A 1 166 ? 10.267 -3.361 0.318 1.00 94.19 166 GLU A O 1
ATOM 1394 N N . VAL A 1 167 ? 11.205 -3.626 2.351 1.00 95.75 167 VAL A N 1
ATOM 1395 C CA . VAL A 1 167 ? 10.341 -2.690 3.074 1.00 95.75 167 VAL A CA 1
ATOM 1396 C C . VAL A 1 167 ? 11.227 -1.652 3.744 1.00 95.75 167 VAL A C 1
ATOM 1398 O O . VAL A 1 167 ? 12.030 -1.975 4.620 1.00 95.75 167 VAL A O 1
ATOM 1401 N N . ASN A 1 168 ? 11.063 -0.403 3.334 1.00 93.69 168 ASN A N 1
ATOM 1402 C CA . ASN A 1 168 ? 11.793 0.742 3.847 1.00 93.69 168 ASN A CA 1
ATOM 1403 C C . ASN A 1 168 ? 10.996 1.410 4.974 1.00 93.69 168 ASN A C 1
ATOM 1405 O O . ASN A 1 168 ? 9.922 1.963 4.731 1.00 93.69 168 ASN A O 1
ATOM 1409 N N . LEU A 1 169 ? 11.539 1.352 6.197 1.00 88.31 169 LEU A N 1
ATOM 1410 C CA . LEU A 1 169 ? 10.935 1.944 7.403 1.00 88.31 169 LEU A CA 1
ATOM 1411 C C . LEU A 1 169 ? 11.043 3.475 7.422 1.00 88.31 169 LEU A C 1
ATOM 1413 O O . LEU A 1 169 ? 10.126 4.163 7.835 1.00 88.31 169 LEU A O 1
ATOM 1417 N N . ASN A 1 170 ? 12.155 4.008 6.914 1.00 80.75 170 ASN A N 1
ATOM 1418 C CA . ASN A 1 170 ? 12.380 5.443 6.772 1.00 80.75 170 ASN A CA 1
ATOM 1419 C C . ASN A 1 170 ? 12.520 5.754 5.285 1.00 80.75 170 ASN A C 1
ATOM 1421 O O . ASN A 1 170 ? 13.649 5.793 4.784 1.00 80.75 170 ASN A O 1
ATOM 1425 N N . PRO A 1 171 ? 11.407 5.879 4.542 1.00 77.62 171 PRO A N 1
ATOM 1426 C CA . PRO A 1 171 ? 11.492 6.189 3.130 1.00 77.62 171 PRO A CA 1
ATOM 1427 C C . PRO A 1 171 ? 12.230 7.511 2.947 1.00 77.62 171 PRO A C 1
ATOM 1429 O O . PRO A 1 171 ? 11.885 8.525 3.548 1.00 77.62 171 PRO A O 1
ATOM 1432 N N . ASP A 1 172 ? 13.273 7.471 2.126 1.00 70.38 172 ASP A N 1
ATOM 1433 C CA . ASP A 1 172 ? 14.114 8.630 1.892 1.00 70.38 172 ASP A CA 1
ATOM 1434 C C . ASP A 1 172 ? 13.325 9.750 1.188 1.00 70.38 172 ASP A C 1
ATOM 1436 O O . ASP A 1 172 ? 12.768 9.563 0.099 1.00 70.38 172 ASP A O 1
ATOM 1440 N N . PHE A 1 173 ? 13.296 10.920 1.826 1.00 68.50 173 PHE A N 1
ATOM 1441 C CA . PHE A 1 173 ? 12.683 12.144 1.319 1.00 68.50 173 PHE A CA 1
ATOM 1442 C C . PHE A 1 173 ? 13.728 13.140 0.776 1.00 68.50 173 PHE A C 1
ATOM 1444 O O . PHE A 1 173 ? 13.370 14.262 0.415 1.00 68.50 173 PHE A O 1
ATOM 1451 N N . ASP A 1 174 ? 15.002 12.752 0.629 1.00 62.16 174 ASP A N 1
ATOM 1452 C CA . ASP A 1 174 ? 16.117 13.595 0.151 1.00 62.16 174 ASP A CA 1
ATOM 1453 C C . ASP A 1 174 ? 15.901 14.184 -1.257 1.00 62.16 174 ASP A C 1
ATOM 1455 O O . ASP A 1 174 ? 16.557 15.150 -1.668 1.00 62.16 174 ASP A O 1
ATOM 1459 N N . GLY A 1 175 ? 14.898 13.683 -1.985 1.00 56.31 175 GLY A N 1
ATOM 1460 C CA . GLY A 1 175 ? 14.383 14.276 -3.219 1.00 56.31 175 GLY A CA 1
ATOM 1461 C C . GLY A 1 175 ? 13.810 15.693 -3.077 1.00 56.31 175 GLY A C 1
ATOM 1462 O O . GLY A 1 175 ? 13.442 16.259 -4.099 1.00 56.31 175 GLY A O 1
ATOM 1463 N N . ILE A 1 176 ? 13.803 16.315 -1.888 1.00 56.50 176 ILE A N 1
ATOM 1464 C CA . ILE A 1 176 ? 13.460 17.741 -1.688 1.00 56.50 176 ILE A CA 1
ATOM 1465 C C . ILE A 1 176 ? 14.260 18.680 -2.617 1.00 56.50 176 ILE A C 1
ATOM 1467 O O . ILE A 1 176 ? 13.779 19.760 -2.959 1.00 56.50 176 ILE A O 1
ATOM 1471 N N . LYS A 1 177 ? 15.456 18.280 -3.079 1.00 57.56 177 LYS A N 1
ATOM 1472 C CA . LYS A 1 177 ? 16.251 19.065 -4.046 1.00 57.56 177 LYS A CA 1
ATOM 1473 C C . LYS A 1 177 ? 15.708 19.030 -5.482 1.00 57.56 177 LYS A C 1
ATOM 1475 O O . LYS A 1 177 ? 16.076 19.886 -6.281 1.00 57.56 177 LYS A O 1
ATOM 1480 N N . ASN A 1 178 ? 14.86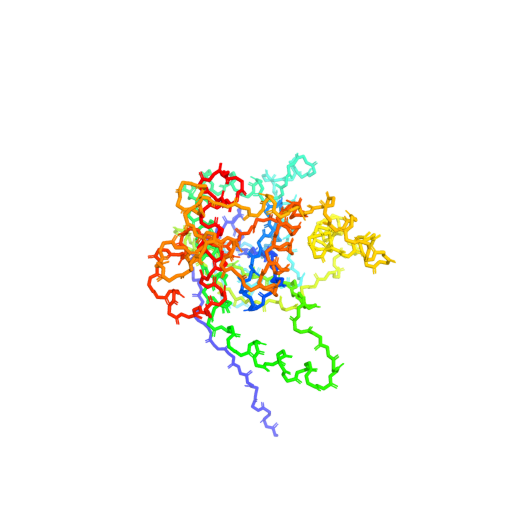7 18.056 -5.824 1.00 71.00 178 ASN A N 1
ATOM 1481 C CA . ASN A 1 178 ? 14.176 17.970 -7.108 1.00 71.00 178 ASN A CA 1
ATOM 1482 C C . ASN A 1 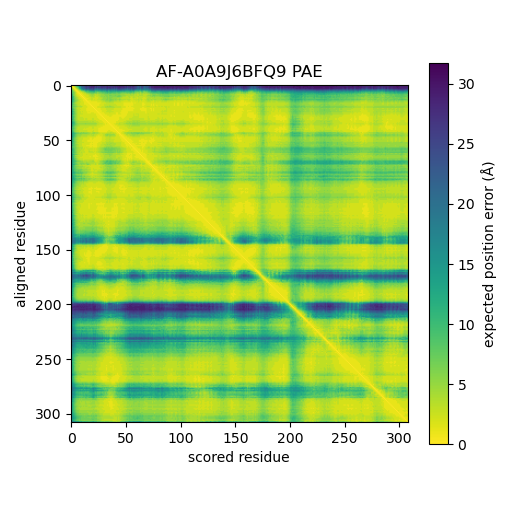178 ? 12.704 18.339 -6.888 1.00 71.00 178 ASN A C 1
ATOM 1484 O O . ASN A 1 178 ? 11.960 17.568 -6.285 1.00 71.00 178 ASN A O 1
ATOM 1488 N N . GLU A 1 179 ? 12.279 19.500 -7.391 1.00 72.00 179 GLU A N 1
ATOM 1489 C CA . GLU A 1 179 ? 10.930 20.040 -7.154 1.00 72.00 179 GLU A CA 1
ATOM 1490 C C . GLU A 1 179 ? 9.802 19.049 -7.485 1.00 72.00 179 GLU A C 1
ATOM 1492 O O . GLU A 1 179 ? 8.803 19.005 -6.772 1.00 72.00 179 GLU A O 1
ATOM 1497 N N . LYS A 1 180 ? 9.981 18.184 -8.493 1.00 73.12 180 LYS A N 1
ATOM 1498 C CA . LYS A 1 180 ? 8.969 17.183 -8.867 1.00 73.12 180 LYS A CA 1
ATOM 1499 C C . LYS A 1 180 ? 8.861 16.043 -7.855 1.00 73.12 180 LYS A C 1
ATOM 1501 O O . LYS A 1 180 ? 7.764 15.617 -7.512 1.00 73.12 180 LYS A O 1
ATOM 1506 N N . LYS A 1 181 ? 9.999 15.562 -7.340 1.00 77.44 181 LYS A N 1
ATOM 1507 C CA . LYS A 1 181 ? 10.015 14.549 -6.266 1.00 77.44 181 LYS A CA 1
ATOM 1508 C C . LYS A 1 181 ? 9.473 15.137 -4.965 1.00 77.44 181 LYS A C 1
ATOM 1510 O O . LYS A 1 181 ? 8.760 14.455 -4.235 1.00 77.44 181 LYS A O 1
ATOM 1515 N N . LYS A 1 182 ? 9.771 16.413 -4.711 1.00 83.19 182 LYS A N 1
ATOM 1516 C CA . LYS A 1 182 ? 9.269 17.155 -3.557 1.00 83.19 1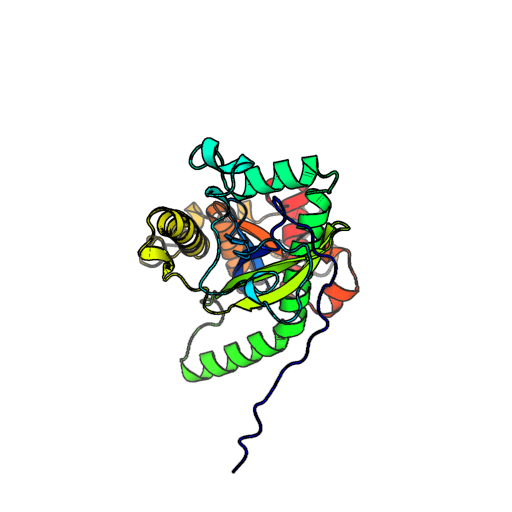82 LYS A CA 1
ATOM 1517 C C . LYS A 1 182 ? 7.739 17.185 -3.520 1.00 83.19 182 LYS A C 1
ATOM 1519 O O . LYS A 1 182 ? 7.184 16.839 -2.486 1.00 83.19 182 LYS A O 1
ATOM 1524 N N . GLU A 1 183 ? 7.070 17.526 -4.623 1.00 82.69 183 GLU A N 1
ATOM 1525 C CA . GLU A 1 183 ? 5.600 17.568 -4.661 1.00 82.69 183 GLU A CA 1
ATOM 1526 C C . GLU A 1 183 ? 4.978 16.206 -4.317 1.00 82.69 183 GLU A C 1
ATOM 1528 O O . GLU A 1 183 ? 4.071 16.125 -3.489 1.00 82.69 183 GLU A O 1
ATOM 1533 N N . HIS A 1 184 ? 5.505 15.121 -4.892 1.00 83.81 184 HIS A N 1
ATOM 1534 C CA . HIS A 1 184 ? 5.051 13.765 -4.580 1.00 83.81 184 HIS A CA 1
ATOM 1535 C C . HIS A 1 184 ? 5.158 13.456 -3.077 1.00 83.81 184 HIS A C 1
ATOM 1537 O O . HIS A 1 184 ? 4.196 13.000 -2.454 1.00 83.81 184 HIS A O 1
ATOM 1543 N N . TYR A 1 185 ? 6.308 13.757 -2.474 1.00 88.06 185 TYR A N 1
ATOM 1544 C CA . TYR A 1 185 ? 6.540 13.535 -1.048 1.00 88.06 185 TYR A CA 1
ATOM 1545 C C . TYR A 1 185 ? 5.663 14.416 -0.159 1.00 88.06 185 TYR A C 1
ATOM 1547 O O . TYR A 1 185 ? 5.112 13.930 0.828 1.00 88.06 185 TYR A O 1
ATOM 1555 N N . GLU A 1 186 ? 5.477 15.686 -0.519 1.00 89.44 186 GLU A N 1
ATOM 1556 C CA . GLU A 1 186 ? 4.581 16.599 0.192 1.00 89.44 186 GLU A CA 1
ATOM 1557 C C . GLU A 1 186 ? 3.138 16.093 0.167 1.00 89.44 186 GLU A C 1
ATOM 1559 O O . GLU A 1 186 ? 2.472 16.120 1.200 1.00 89.44 186 GLU A O 1
ATOM 1564 N N . GLN A 1 187 ? 2.666 15.555 -0.963 1.00 90.69 187 GLN A N 1
ATOM 1565 C CA . GLN A 1 187 ? 1.333 14.959 -1.046 1.00 90.69 187 GLN A CA 1
ATOM 1566 C C . GLN A 1 187 ? 1.190 13.731 -0.138 1.00 90.69 187 GLN A C 1
ATOM 1568 O O . GLN A 1 187 ? 0.182 13.621 0.567 1.00 90.69 187 GLN A O 1
ATOM 1573 N N . VAL A 1 188 ? 2.173 12.823 -0.123 1.00 92.50 188 VAL A N 1
ATOM 1574 C CA . VAL A 1 188 ? 2.156 11.641 0.757 1.00 92.50 188 VAL A CA 1
ATOM 1575 C C . VAL A 1 188 ? 2.123 12.071 2.225 1.00 92.50 188 VAL A C 1
ATOM 1577 O O . VAL A 1 188 ? 1.239 11.645 2.969 1.00 92.50 188 VAL A O 1
ATOM 1580 N N . LEU A 1 189 ? 3.036 12.958 2.632 1.00 92.62 189 LEU A N 1
ATOM 1581 C CA . LEU A 1 189 ? 3.152 13.430 4.013 1.00 92.62 189 LEU A CA 1
ATOM 1582 C C . LEU A 1 189 ? 1.915 14.212 4.459 1.00 92.62 189 LEU A C 1
ATOM 1584 O O . LEU A 1 189 ? 1.392 13.961 5.542 1.00 92.62 189 LEU A O 1
ATOM 1588 N N . TYR A 1 190 ? 1.406 15.116 3.619 1.00 93.06 190 TYR A N 1
ATOM 1589 C CA . TYR A 1 190 ? 0.199 15.883 3.916 1.00 93.06 190 TYR A CA 1
ATOM 1590 C C . TYR A 1 190 ? -1.000 14.962 4.153 1.00 93.06 190 TYR A C 1
ATOM 1592 O O . TYR A 1 190 ? -1.694 15.094 5.162 1.00 93.06 190 TYR A O 1
ATOM 1600 N N . ASN A 1 191 ? -1.230 13.996 3.255 1.00 94.88 191 ASN A N 1
ATOM 1601 C CA . ASN A 1 191 ? -2.338 13.056 3.405 1.00 94.88 191 ASN A CA 1
ATOM 1602 C C . ASN A 1 191 ? -2.142 12.135 4.619 1.00 94.88 191 ASN A C 1
ATOM 1604 O O . ASN A 1 191 ? -3.118 11.863 5.311 1.00 94.88 191 ASN A O 1
ATOM 1608 N N . ALA A 1 192 ? -0.914 11.699 4.917 1.00 94.81 192 ALA A N 1
ATOM 1609 C CA . ALA A 1 192 ? -0.634 10.839 6.066 1.00 94.81 192 ALA A CA 1
ATOM 1610 C C . ALA A 1 192 ? -0.887 11.572 7.395 1.00 94.81 192 ALA A C 1
ATOM 1612 O O . ALA A 1 192 ? -1.611 11.070 8.254 1.00 94.81 192 ALA A O 1
ATOM 1613 N N . LEU A 1 193 ? -0.367 12.797 7.535 1.00 93.19 193 LEU A N 1
ATOM 1614 C CA . LEU A 1 193 ? -0.569 13.636 8.720 1.00 93.19 193 LEU A CA 1
ATOM 1615 C C . LEU A 1 193 ? -2.035 14.046 8.898 1.00 93.19 193 LEU A C 1
ATOM 1617 O O . LEU A 1 193 ? -2.531 14.134 10.022 1.00 93.19 193 LEU A O 1
ATOM 1621 N N . ARG A 1 194 ? -2.754 14.269 7.796 1.00 92.19 194 ARG A N 1
ATOM 1622 C CA . ARG A 1 194 ? -4.198 14.507 7.830 1.00 92.19 194 ARG A CA 1
ATOM 1623 C C . ARG A 1 194 ? -4.960 13.270 8.303 1.00 92.19 194 ARG A C 1
ATOM 1625 O O . ARG A 1 194 ? -5.820 13.392 9.173 1.00 92.19 194 ARG A O 1
ATOM 1632 N N . LEU A 1 195 ? -4.632 12.096 7.762 1.00 93.00 195 LEU A N 1
ATOM 1633 C CA . LEU A 1 195 ? -5.280 10.826 8.092 1.00 93.00 195 LEU A CA 1
ATOM 1634 C C . LEU A 1 195 ? -5.140 10.502 9.584 1.00 93.00 195 LEU A C 1
ATOM 1636 O O . LEU A 1 195 ? -6.143 10.206 10.228 1.00 93.00 195 LEU A O 1
ATOM 1640 N N . ILE A 1 196 ? -3.939 10.662 10.150 1.00 91.25 196 ILE A N 1
ATOM 1641 C CA . ILE A 1 196 ? -3.679 10.440 11.585 1.00 91.25 196 ILE A CA 1
ATOM 1642 C C . ILE A 1 196 ? -4.156 11.593 12.488 1.00 91.25 196 ILE A C 1
ATOM 1644 O O . ILE A 1 196 ? -4.002 11.539 13.705 1.00 91.25 196 ILE A O 1
ATOM 1648 N N . GLY A 1 197 ? -4.755 12.646 11.920 1.00 86.94 197 GLY A N 1
ATOM 1649 C CA . GLY A 1 197 ? -5.377 13.732 12.680 1.00 86.94 197 GLY A CA 1
ATOM 1650 C C . GLY A 1 197 ? -4.416 14.787 13.244 1.00 86.94 197 GLY A C 1
ATOM 1651 O O . GLY A 1 197 ? -4.813 15.547 14.130 1.00 86.94 197 GLY A O 1
ATOM 1652 N N . ALA A 1 198 ? -3.189 14.900 12.721 1.00 83.88 198 ALA A N 1
ATOM 1653 C CA . ALA A 1 198 ? -2.198 15.896 13.151 1.00 83.88 198 ALA A CA 1
ATOM 1654 C C . ALA A 1 198 ? -2.499 17.340 12.692 1.00 83.88 198 ALA A C 1
ATOM 1656 O O . ALA A 1 198 ? -1.801 18.270 13.085 1.00 83.88 198 ALA A O 1
ATOM 1657 N N . GLU A 1 199 ? -3.561 17.560 11.911 1.00 68.94 199 GLU A N 1
ATOM 1658 C CA . GLU A 1 199 ? -4.008 18.882 11.430 1.00 68.94 199 GLU A CA 1
ATOM 1659 C C . GLU A 1 199 ? -4.532 19.829 12.533 1.00 68.94 199 GLU A C 1
ATOM 1661 O O . GLU A 1 199 ? -4.875 20.972 12.250 1.00 68.94 199 GLU A O 1
ATOM 1666 N N . GLY A 1 200 ? -4.557 19.379 13.794 1.00 60.53 200 GLY A N 1
ATOM 1667 C CA . GLY A 1 200 ? -4.631 20.250 14.965 1.00 60.53 200 GLY A CA 1
ATOM 1668 C C . GLY A 1 200 ? -5.915 21.073 15.082 1.00 60.53 200 GLY A C 1
ATOM 1669 O O . GLY A 1 200 ? -5.899 22.266 14.826 1.00 60.53 200 GLY A O 1
ATOM 1670 N N . PHE A 1 201 ? -6.998 20.468 15.582 1.00 48.44 201 PHE A N 1
ATOM 1671 C CA . PHE A 1 201 ? -8.107 21.212 16.219 1.00 48.44 201 PHE A CA 1
ATOM 1672 C C . PHE A 1 201 ? -8.879 20.403 17.279 1.00 48.44 201 PHE A C 1
ATOM 1674 O O . PHE A 1 201 ? -9.479 20.993 18.175 1.00 48.44 201 PHE A O 1
ATOM 1681 N N . GLU A 1 202 ? -8.826 19.066 17.256 1.00 49.94 202 GLU A N 1
ATOM 1682 C CA . GLU A 1 202 ? -9.534 18.221 18.240 1.00 49.94 202 GLU A CA 1
ATOM 1683 C C . GLU A 1 202 ? -8.752 17.989 19.547 1.00 49.94 202 GLU A C 1
ATOM 1685 O O . GLU A 1 202 ? -9.345 17.660 20.571 1.00 49.94 202 GLU A O 1
ATOM 1690 N N . ILE A 1 203 ? -7.431 18.203 19.546 1.00 48.47 203 ILE A N 1
ATOM 1691 C CA . ILE A 1 203 ? -6.552 17.865 20.682 1.00 48.47 203 ILE A CA 1
ATOM 1692 C C . ILE A 1 203 ? -6.654 18.897 21.827 1.00 48.47 203 ILE A C 1
ATOM 1694 O O . ILE A 1 203 ? -6.438 18.553 22.985 1.00 48.47 203 ILE A O 1
ATOM 1698 N N . PHE A 1 204 ? -7.044 20.148 21.544 1.00 44.62 204 PHE A N 1
ATOM 1699 C CA . PHE A 1 204 ? -7.031 21.236 22.539 1.00 44.62 204 PHE A CA 1
ATOM 1700 C C . PHE A 1 204 ? -8.391 21.568 23.179 1.00 44.62 204 PHE A C 1
ATOM 1702 O O . PHE A 1 204 ? -8.431 22.327 24.148 1.00 44.62 204 PHE A O 1
ATOM 1709 N N . ARG A 1 205 ? -9.506 21.001 22.698 1.00 45.66 205 ARG A N 1
ATOM 1710 C CA . ARG A 1 205 ? -10.826 21.112 23.351 1.00 45.66 205 ARG A CA 1
ATOM 1711 C C . ARG A 1 205 ? -11.565 19.779 23.294 1.00 45.66 205 ARG A C 1
ATOM 1713 O O . ARG A 1 205 ? -12.375 19.543 22.398 1.00 45.66 205 ARG A O 1
ATOM 1720 N N . GLN A 1 206 ? -11.312 18.935 24.293 1.00 51.88 206 GLN A N 1
ATOM 1721 C CA . GLN A 1 206 ? -12.111 17.744 24.607 1.00 51.88 206 GLN A CA 1
ATOM 1722 C C . GLN A 1 206 ? -13.505 18.121 25.148 1.00 51.88 206 GLN A C 1
ATOM 1724 O O . GLN A 1 206 ? -13.917 17.675 26.215 1.00 51.88 206 GLN A O 1
ATOM 1729 N N . ASP A 1 207 ? -14.253 18.957 24.433 1.00 55.50 207 ASP A N 1
ATOM 1730 C CA . ASP A 1 207 ? -15.694 19.006 24.636 1.00 55.50 207 ASP A CA 1
ATOM 1731 C C . ASP A 1 207 ? -16.306 17.805 23.907 1.00 55.50 207 ASP A C 1
ATOM 1733 O O . ASP A 1 207 ? -16.101 17.619 22.706 1.00 55.50 207 ASP A O 1
ATOM 1737 N N . LEU A 1 208 ? -17.106 17.005 24.620 1.00 57.28 208 LEU A N 1
ATOM 1738 C CA . LEU A 1 208 ? -17.874 15.884 24.051 1.00 57.28 208 LEU A CA 1
ATOM 1739 C C . LEU A 1 208 ? -18.666 16.308 22.799 1.00 57.28 208 LEU A C 1
ATOM 1741 O O . LEU A 1 208 ? -18.840 15.522 21.867 1.00 57.28 208 LEU A O 1
ATOM 1745 N N . ARG A 1 209 ? -19.103 17.577 22.752 1.00 58.69 209 ARG A N 1
ATOM 1746 C CA . ARG A 1 209 ? -19.777 18.168 21.590 1.00 58.69 209 ARG A CA 1
ATOM 1747 C C . ARG A 1 209 ? -18.880 18.236 20.357 1.00 58.69 209 ARG A C 1
ATOM 1749 O O . ARG A 1 209 ? -19.334 17.830 19.294 1.00 58.69 209 ARG A O 1
ATOM 1756 N N . THR A 1 210 ? -17.637 18.702 20.463 1.00 60.56 210 THR A N 1
ATOM 1757 C CA . THR A 1 210 ? -16.726 18.799 19.309 1.00 60.56 210 THR A CA 1
ATOM 1758 C C . THR A 1 210 ? -16.371 17.421 18.766 1.00 60.56 210 THR A C 1
ATOM 1760 O O . THR A 1 210 ? -16.395 17.228 17.556 1.00 60.56 210 THR A O 1
ATOM 1763 N N . SER A 1 211 ? -16.150 16.433 19.640 1.00 61.91 211 SER A N 1
ATOM 1764 C CA . SER A 1 211 ? -15.911 15.044 19.218 1.00 61.91 211 SER A CA 1
ATOM 1765 C C . SER A 1 211 ? -17.120 14.434 18.498 1.00 61.91 211 SER A C 1
ATOM 1767 O O . SER A 1 211 ? -16.954 13.701 17.527 1.00 61.91 211 SER A O 1
ATOM 1769 N N . SER A 1 212 ? -18.340 14.780 18.925 1.00 62.69 212 SER A N 1
ATOM 1770 C CA . SER A 1 212 ? -19.566 14.358 18.237 1.00 62.69 212 SER A CA 1
ATOM 1771 C C . SER A 1 212 ? -19.797 15.066 16.896 1.00 62.69 212 SER A C 1
ATOM 1773 O O . SER A 1 212 ? -20.575 14.578 16.090 1.00 62.69 212 SER A O 1
ATOM 1775 N N . MET A 1 213 ? -19.137 16.197 16.613 1.00 67.19 213 MET A N 1
ATOM 1776 C CA . MET A 1 213 ? -19.264 16.860 15.306 1.00 67.19 213 MET A CA 1
ATOM 1777 C C . MET A 1 213 ? -18.516 16.121 14.194 1.00 67.19 213 MET A C 1
ATOM 1779 O O . MET A 1 213 ? -18.883 16.263 13.031 1.00 67.19 213 MET A O 1
ATOM 1783 N N . THR A 1 214 ? -17.478 15.354 14.533 1.00 72.75 214 THR A N 1
ATOM 1784 C CA . THR A 1 214 ? -16.674 14.605 13.556 1.00 72.75 214 THR A CA 1
ATOM 1785 C C . THR A 1 214 ? -17.098 13.147 13.444 1.00 72.75 214 THR A C 1
ATOM 1787 O O . THR A 1 214 ? -17.052 12.568 12.362 1.00 72.75 214 THR A O 1
ATOM 1790 N N . SER A 1 215 ? -17.552 12.542 14.541 1.00 80.50 215 SER A N 1
ATOM 1791 C CA . SER A 1 215 ? -18.006 11.153 14.550 1.00 80.50 215 SER A CA 1
ATOM 1792 C C . SER A 1 215 ? -19.066 10.963 15.633 1.00 80.50 215 SER A C 1
ATOM 1794 O O . SER A 1 215 ? -18.747 10.982 16.824 1.00 80.50 215 SER A O 1
ATOM 1796 N N . ARG A 1 216 ? -20.334 10.801 15.241 1.00 83.44 216 ARG A N 1
ATOM 1797 C CA . ARG A 1 216 ? -21.439 10.550 16.180 1.00 83.44 216 ARG A CA 1
ATOM 1798 C C . ARG A 1 216 ? -21.601 9.065 16.456 1.00 83.44 216 ARG A C 1
ATOM 1800 O O . ARG A 1 216 ? -21.149 8.218 15.693 1.00 83.44 216 ARG A O 1
ATOM 1807 N N . TYR A 1 217 ? -22.279 8.750 17.553 1.00 84.44 217 TYR A N 1
ATOM 1808 C CA . TYR A 1 217 ? -22.580 7.369 17.923 1.00 84.44 217 TYR A CA 1
ATOM 1809 C C . TYR A 1 217 ? -23.464 6.681 16.869 1.00 84.44 217 TYR A C 1
ATOM 1811 O O . TYR A 1 217 ? -23.280 5.510 16.543 1.00 84.44 217 TYR A O 1
ATOM 1819 N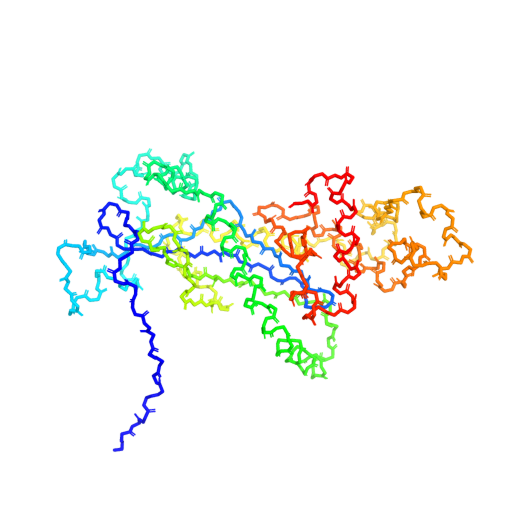 N . GLU A 1 218 ? -24.397 7.429 16.284 1.00 86.00 218 GLU A N 1
ATOM 1820 C CA . GLU A 1 218 ? -25.285 6.956 15.224 1.00 86.00 218 GLU A CA 1
ATOM 1821 C C . GLU A 1 218 ? -24.523 6.638 13.934 1.00 86.00 218 GLU A C 1
ATOM 1823 O O . GLU A 1 218 ? -24.889 5.695 13.242 1.00 86.00 218 GLU A O 1
ATOM 1828 N N . ASP A 1 219 ? -23.431 7.358 13.649 1.00 86.88 219 ASP A N 1
ATOM 1829 C CA . ASP A 1 219 ? -22.605 7.132 12.453 1.00 86.88 219 ASP A CA 1
ATOM 1830 C C . ASP A 1 219 ? -21.820 5.803 12.532 1.00 86.88 219 ASP A C 1
ATOM 1832 O O . ASP A 1 219 ? -21.312 5.318 11.525 1.00 86.88 219 ASP A O 1
ATOM 1836 N N . LEU A 1 220 ? -21.712 5.214 13.729 1.00 90.62 220 LEU A N 1
ATOM 1837 C CA . LEU A 1 220 ? -21.062 3.924 13.979 1.00 90.62 220 LEU A CA 1
ATOM 1838 C C . LEU A 1 220 ? -22.044 2.741 14.007 1.00 90.62 220 LEU A C 1
ATOM 1840 O O . LEU A 1 220 ? -21.626 1.584 14.129 1.00 90.62 220 LEU A O 1
ATOM 1844 N N . SER A 1 221 ? -23.346 3.023 13.980 1.00 89.19 221 SER A N 1
ATOM 1845 C CA . SER A 1 221 ? -24.386 2.004 14.074 1.00 89.19 221 SER A CA 1
ATOM 1846 C C . SER A 1 221 ? -24.498 1.236 12.761 1.00 89.19 221 SER A C 1
ATOM 1848 O O . SER A 1 221 ? -24.554 1.837 11.698 1.00 89.19 221 SER A O 1
ATOM 1850 N N . ILE A 1 222 ? -24.574 -0.089 12.857 1.00 89.81 222 ILE A N 1
ATOM 1851 C CA . ILE A 1 222 ? -24.670 -1.005 11.715 1.00 89.81 222 ILE A CA 1
ATOM 1852 C C . ILE A 1 222 ? -25.807 -1.999 11.924 1.00 89.81 222 ILE A C 1
ATOM 1854 O O . ILE A 1 222 ? -26.202 -2.248 13.065 1.00 89.81 222 ILE A O 1
ATOM 1858 N N . ASP A 1 223 ? -26.305 -2.591 10.835 1.00 88.44 223 ASP A N 1
ATOM 1859 C CA . ASP A 1 223 ? -27.226 -3.737 10.867 1.00 88.44 223 ASP A CA 1
ATOM 1860 C C . ASP A 1 223 ? -28.431 -3.522 11.804 1.00 88.44 223 ASP A C 1
ATOM 1862 O O . ASP A 1 223 ? -28.686 -4.259 12.765 1.00 88.44 223 ASP A O 1
ATOM 1866 N N . PHE A 1 224 ? -29.199 -2.469 11.512 1.00 87.88 224 PHE A N 1
ATOM 1867 C CA . PHE A 1 224 ? -30.354 -2.054 12.314 1.00 87.88 224 PHE A CA 1
ATOM 1868 C C . PHE A 1 224 ? -31.320 -3.210 12.633 1.00 87.88 224 PHE A C 1
ATOM 1870 O O . PHE A 1 224 ? -31.851 -3.305 13.744 1.00 87.88 224 PHE A O 1
ATOM 1877 N N . ASN A 1 225 ? -31.549 -4.106 11.669 1.00 87.25 225 ASN A N 1
ATOM 1878 C CA . ASN A 1 225 ? -32.521 -5.187 11.801 1.00 87.25 225 ASN A CA 1
ATOM 1879 C C . ASN A 1 225 ? -32.148 -6.199 12.882 1.00 87.25 225 ASN A C 1
ATOM 1881 O O . ASN A 1 225 ? -33.040 -6.629 13.620 1.00 87.25 225 ASN A O 1
ATOM 1885 N N . ASN A 1 226 ? -30.868 -6.548 13.000 1.00 87.25 226 ASN A N 1
ATOM 1886 C CA . ASN A 1 226 ? -30.401 -7.443 14.052 1.00 87.25 226 ASN A CA 1
ATOM 1887 C C . ASN A 1 226 ? -30.145 -6.670 15.352 1.00 87.25 226 ASN A C 1
ATOM 1889 O O . ASN A 1 226 ? -30.591 -7.096 16.421 1.00 87.25 226 ASN A O 1
ATOM 1893 N N . CYS A 1 227 ? -29.532 -5.487 15.267 1.00 88.94 227 CYS A N 1
ATOM 1894 C CA . CYS A 1 227 ? -29.098 -4.734 16.441 1.00 88.94 227 CYS A CA 1
ATOM 1895 C C . CYS A 1 227 ? -30.231 -4.112 17.266 1.00 88.94 227 CYS A C 1
ATOM 1897 O O . CYS A 1 227 ? -30.061 -3.919 18.472 1.00 88.94 227 CYS A O 1
ATOM 1899 N N . LYS A 1 228 ? -31.425 -3.890 16.695 1.00 88.12 228 LYS A N 1
ATOM 1900 C CA . LYS A 1 228 ? -32.597 -3.412 17.459 1.00 88.12 228 LYS A CA 1
ATOM 1901 C C . LYS A 1 228 ? -32.976 -4.323 18.636 1.00 88.12 228 LYS A C 1
ATOM 1903 O O . LYS A 1 228 ? -33.512 -3.849 19.633 1.00 88.12 228 LYS A O 1
ATOM 1908 N N . ASN A 1 229 ? -32.676 -5.621 18.540 1.00 86.81 229 ASN A N 1
ATOM 1909 C CA . ASN A 1 229 ? -32.988 -6.605 19.580 1.00 86.81 229 ASN A CA 1
ATOM 1910 C C . ASN A 1 229 ? -31.852 -6.778 20.608 1.00 86.81 229 ASN A C 1
ATOM 1912 O O . ASN A 1 229 ? -32.051 -7.419 21.639 1.00 86.81 229 ASN A O 1
ATOM 1916 N N . CYS A 1 230 ? -30.684 -6.181 20.361 1.00 87.06 230 CYS A N 1
ATOM 1917 C CA . CYS A 1 230 ? -29.459 -6.360 21.146 1.00 87.06 230 CYS A CA 1
ATOM 1918 C C . CYS A 1 230 ? -29.278 -5.313 22.260 1.00 87.06 230 CYS A C 1
ATOM 1920 O O . CYS A 1 230 ? -28.242 -5.268 22.916 1.00 87.06 230 CYS A O 1
ATOM 1922 N N . GLN A 1 231 ? -30.286 -4.467 22.502 1.00 79.56 231 GLN A N 1
ATOM 1923 C CA . GLN A 1 231 ? -30.216 -3.406 23.516 1.00 79.56 231 GLN A CA 1
ATOM 1924 C C . GLN A 1 231 ? -30.282 -3.931 24.958 1.00 79.56 231 GLN A C 1
ATOM 1926 O O . GLN A 1 231 ? -29.791 -3.280 25.874 1.00 79.56 231 GLN A O 1
ATOM 1931 N N . LYS A 1 232 ? -30.927 -5.086 25.176 1.00 79.88 232 LYS A N 1
ATOM 1932 C CA . LYS A 1 232 ? -31.183 -5.640 26.521 1.00 79.88 232 LYS A CA 1
ATOM 1933 C C . LYS A 1 232 ? -30.282 -6.820 26.882 1.00 79.88 232 LYS A C 1
ATOM 1935 O O . LYS A 1 232 ? -30.120 -7.119 28.060 1.00 79.88 232 LYS A O 1
ATOM 1940 N N . SER A 1 233 ? -29.739 -7.517 25.887 1.00 83.81 233 SER A N 1
ATOM 1941 C CA . SER A 1 233 ? -28.856 -8.665 26.074 1.00 83.81 233 SER A CA 1
ATOM 1942 C C . SER A 1 233 ? -27.925 -8.798 24.875 1.00 83.81 233 SER A C 1
ATOM 1944 O O . SER A 1 233 ? -28.366 -8.731 23.730 1.00 83.81 233 SER A O 1
ATOM 1946 N N . CYS A 1 234 ? -26.651 -9.042 25.167 1.00 85.88 234 CYS A N 1
ATOM 1947 C CA . CYS A 1 234 ? -25.601 -9.312 24.187 1.00 85.88 234 CYS A CA 1
ATOM 1948 C C . CYS A 1 234 ? -25.229 -10.802 24.136 1.00 85.88 234 CYS A C 1
ATOM 1950 O O . CYS A 1 234 ? -24.158 -11.159 23.666 1.00 85.88 234 CYS A O 1
ATOM 1952 N N . SER A 1 235 ? -26.085 -11.687 24.660 1.00 84.44 235 SER A N 1
ATOM 1953 C CA . SER A 1 235 ? -25.797 -13.126 24.739 1.00 84.44 235 SER A CA 1
ATOM 1954 C C . SER A 1 235 ? -25.939 -13.851 23.397 1.00 84.44 235 SER A C 1
ATOM 1956 O O . SER A 1 235 ? -25.413 -14.950 23.241 1.00 84.44 235 SER A O 1
ATOM 1958 N N . ASN A 1 236 ? -26.665 -13.272 22.437 1.00 86.06 236 ASN A N 1
ATOM 1959 C CA . ASN A 1 236 ? -26.809 -13.848 21.104 1.00 86.06 236 ASN A CA 1
ATOM 1960 C C . ASN A 1 236 ? -25.575 -13.498 20.249 1.00 86.06 236 ASN A C 1
ATOM 1962 O O . ASN A 1 236 ? -25.268 -12.311 20.126 1.00 86.06 236 ASN A O 1
ATOM 1966 N N . PRO A 1 237 ? -24.910 -14.473 19.600 1.00 83.81 237 PRO A N 1
ATOM 1967 C CA . PRO A 1 237 ? -23.800 -14.206 18.686 1.00 83.81 237 PRO A CA 1
ATOM 1968 C C . PRO A 1 237 ? -24.106 -13.181 17.585 1.00 83.81 237 PRO A C 1
ATOM 1970 O O . PRO A 1 237 ? -23.207 -12.457 17.166 1.00 83.81 237 PRO A O 1
ATOM 1973 N N . SER A 1 238 ? -25.367 -13.064 17.147 1.00 84.00 238 SER A N 1
ATOM 1974 C CA . SER A 1 238 ? -25.788 -12.052 16.164 1.00 84.00 238 SER A CA 1
ATOM 1975 C C . SER A 1 238 ? -25.723 -10.612 16.685 1.00 84.00 238 SER A C 1
ATOM 1977 O O . SER A 1 238 ? -25.937 -9.687 15.916 1.00 84.00 238 SER A O 1
ATOM 1979 N N . CYS A 1 239 ? -25.491 -10.410 17.984 1.00 86.25 239 CYS A N 1
ATOM 1980 C CA . CYS A 1 239 ? -25.339 -9.097 18.605 1.00 86.25 239 CYS A CA 1
ATOM 1981 C C . CYS A 1 239 ? -23.874 -8.662 18.734 1.00 86.25 239 CYS A C 1
ATOM 1983 O O . CYS A 1 239 ? -23.610 -7.533 19.143 1.00 86.25 239 CYS A O 1
ATOM 1985 N N . ASN A 1 240 ? -22.916 -9.532 18.396 1.00 84.56 240 ASN A N 1
ATOM 1986 C CA . ASN A 1 240 ? -21.493 -9.291 18.641 1.00 84.56 240 ASN A CA 1
ATOM 1987 C C . ASN A 1 240 ? -20.916 -8.116 17.843 1.00 84.56 240 ASN A C 1
ATOM 1989 O O . ASN A 1 240 ? -19.873 -7.601 18.227 1.00 84.56 240 ASN A O 1
ATOM 1993 N N . HIS A 1 241 ? -21.551 -7.708 16.743 1.00 86.00 241 HIS A N 1
ATOM 1994 C CA . HIS A 1 241 ? -21.160 -6.548 15.932 1.00 86.00 241 HIS A CA 1
ATOM 1995 C C . HIS A 1 241 ? -21.958 -5.281 16.256 1.00 86.00 241 HIS A C 1
ATOM 1997 O O . HIS A 1 241 ? -21.674 -4.219 15.710 1.00 86.00 241 HIS A O 1
ATOM 2003 N N . CYS A 1 242 ? -22.949 -5.369 17.141 1.00 88.81 242 CYS A N 1
ATOM 2004 C CA . CYS A 1 242 ? -23.795 -4.239 17.486 1.00 88.81 242 CYS A CA 1
ATOM 2005 C C . CYS A 1 242 ? -23.086 -3.297 18.454 1.00 88.81 242 CYS A C 1
ATOM 2007 O O . CYS A 1 242 ? -22.561 -3.721 19.484 1.00 88.81 242 CYS A O 1
ATOM 2009 N N . ILE A 1 243 ? -23.166 -1.997 18.173 1.00 88.94 243 ILE A N 1
ATOM 2010 C CA . ILE A 1 243 ? -22.502 -0.958 18.967 1.00 88.94 243 ILE A CA 1
ATOM 2011 C C . ILE A 1 243 ? -22.893 -0.966 20.453 1.00 88.94 243 ILE A C 1
ATOM 2013 O O . ILE A 1 243 ? -22.057 -0.699 21.313 1.00 88.94 243 ILE A O 1
ATOM 2017 N N . SER A 1 244 ? -24.133 -1.353 20.777 1.00 87.81 244 SER A N 1
ATOM 2018 C CA . SER A 1 244 ? -24.620 -1.485 22.158 1.00 87.81 244 SER A CA 1
ATOM 2019 C C . SER A 1 244 ? -23.909 -2.578 22.960 1.00 87.81 244 SER A C 1
ATOM 2021 O O . SER A 1 244 ? -23.963 -2.567 24.186 1.00 87.81 244 SER A O 1
ATOM 2023 N N . CYS A 1 245 ? -23.266 -3.525 22.276 1.00 89.75 245 CYS A N 1
ATOM 2024 C CA . CYS A 1 245 ? -22.551 -4.653 22.864 1.00 89.75 245 CYS A CA 1
ATOM 2025 C C . CYS A 1 245 ? -21.029 -4.462 22.869 1.00 89.75 245 CYS A C 1
ATOM 2027 O O . CYS A 1 245 ? -20.295 -5.343 23.324 1.00 89.75 245 CYS A O 1
ATOM 2029 N N . PHE A 1 246 ? -20.539 -3.317 22.389 1.00 90.25 246 PHE A N 1
ATOM 2030 C CA . PHE A 1 246 ? -19.129 -2.962 22.457 1.00 90.25 246 PHE A CA 1
ATOM 2031 C C . PHE A 1 246 ? -18.765 -2.298 23.786 1.00 90.25 246 PHE A C 1
ATOM 2033 O O . PHE A 1 246 ? -19.573 -1.621 24.420 1.00 90.25 246 PHE A O 1
ATOM 2040 N N . SER A 1 247 ? -17.514 -2.491 24.213 1.00 90.81 247 SER A N 1
ATOM 2041 C CA . SER A 1 247 ? -16.965 -1.756 25.352 1.00 90.81 247 SER A CA 1
ATOM 2042 C C . SER A 1 247 ? -16.777 -0.281 24.990 1.00 90.81 247 SER A C 1
ATOM 2044 O O . SER A 1 247 ? -16.596 0.067 23.823 1.00 90.81 247 SER A O 1
ATOM 2046 N N . GLN A 1 248 ? -16.766 0.591 26.000 1.00 88.38 248 GLN A N 1
ATOM 2047 C CA . GLN A 1 248 ? -16.533 2.025 25.797 1.00 88.38 248 GLN A CA 1
ATOM 2048 C C . GLN A 1 248 ? -15.192 2.307 25.108 1.00 88.38 248 GLN A C 1
ATOM 2050 O O . GLN A 1 248 ? -15.118 3.182 24.250 1.00 88.38 248 GLN A O 1
ATOM 2055 N N . ASP A 1 249 ? -14.150 1.538 25.421 1.00 87.69 249 ASP A N 1
ATOM 2056 C CA . ASP A 1 249 ? -12.847 1.699 24.771 1.00 87.69 249 ASP A CA 1
ATOM 2057 C C . ASP A 1 249 ? -12.887 1.281 23.302 1.00 87.69 249 ASP A C 1
ATOM 2059 O O . ASP A 1 249 ? -12.376 1.999 22.449 1.00 87.69 249 ASP A O 1
ATOM 2063 N N . PHE A 1 250 ? -13.589 0.194 22.969 1.00 90.62 250 PHE A N 1
ATOM 2064 C CA . PHE A 1 250 ? -13.744 -0.199 21.571 1.00 90.62 250 PHE A CA 1
ATOM 2065 C C . PHE A 1 250 ? -14.594 0.807 20.781 1.00 90.62 250 PHE A C 1
ATOM 2067 O O . PHE A 1 250 ? -14.299 1.081 19.623 1.00 90.62 250 PHE A O 1
ATOM 2074 N N . ILE A 1 251 ? -15.599 1.431 21.404 1.00 90.69 251 ILE A N 1
ATOM 2075 C CA . ILE A 1 251 ? -16.362 2.525 20.781 1.00 90.69 251 ILE A CA 1
ATOM 2076 C C . ILE A 1 251 ? -15.447 3.721 20.464 1.00 90.69 251 ILE A C 1
ATOM 2078 O O . ILE A 1 251 ? -15.545 4.284 19.374 1.00 90.69 251 ILE A O 1
ATOM 2082 N N . LYS A 1 252 ? -14.505 4.085 21.351 1.00 87.75 252 LYS A N 1
ATOM 2083 C CA . LYS A 1 252 ? -13.488 5.114 21.044 1.00 87.75 252 LYS A CA 1
ATOM 2084 C C . LYS A 1 252 ? -12.632 4.711 19.844 1.00 87.75 252 LYS A C 1
ATOM 2086 O O . LYS A 1 252 ? -12.406 5.542 18.965 1.00 87.75 252 LYS A O 1
ATOM 2091 N N . THR A 1 253 ? -12.214 3.445 19.773 1.00 89.75 253 THR A N 1
ATOM 2092 C CA . THR A 1 253 ? -11.502 2.910 18.606 1.00 89.75 253 THR A CA 1
ATOM 2093 C C . THR A 1 253 ? -12.330 3.088 17.335 1.00 89.75 253 THR A C 1
ATOM 2095 O O . THR A 1 253 ? -11.825 3.631 16.361 1.00 89.75 253 THR A O 1
ATOM 2098 N N . LEU A 1 254 ? -13.616 2.726 17.337 1.00 92.50 254 LEU A N 1
ATOM 2099 C CA . LEU A 1 254 ? -14.489 2.904 16.171 1.00 92.50 254 LEU A CA 1
ATOM 2100 C C . LEU A 1 254 ? -14.644 4.374 15.763 1.00 92.50 254 LEU A C 1
ATOM 2102 O O . LEU A 1 254 ? -14.622 4.681 14.572 1.00 92.50 254 LEU A O 1
ATOM 2106 N N . HIS A 1 255 ? -14.729 5.297 16.725 1.00 90.50 255 HIS A N 1
ATOM 2107 C CA . HIS A 1 255 ? -14.706 6.727 16.418 1.00 90.50 255 HIS A CA 1
ATOM 2108 C C . HIS A 1 255 ? -13.400 7.150 15.733 1.00 90.50 255 HIS A C 1
ATOM 2110 O O . HIS A 1 255 ? -13.463 7.926 14.779 1.00 90.50 255 HIS A O 1
ATOM 2116 N N . ASN A 1 256 ? -12.245 6.636 16.176 1.00 88.56 256 ASN A N 1
ATOM 2117 C CA . ASN A 1 256 ? -10.959 6.872 15.510 1.00 88.56 256 ASN A CA 1
ATOM 2118 C C . ASN A 1 256 ? -10.975 6.331 14.078 1.00 88.56 256 ASN A C 1
ATOM 2120 O O . ASN A 1 256 ? -10.703 7.093 13.158 1.00 88.56 256 ASN A O 1
ATOM 2124 N N . ILE A 1 257 ? -11.400 5.082 13.869 1.00 92.56 257 ILE A N 1
ATOM 2125 C CA . ILE A 1 257 ? -11.486 4.481 12.528 1.00 92.56 257 ILE A CA 1
ATOM 2126 C C . ILE A 1 257 ? -12.432 5.263 11.609 1.00 92.56 257 ILE A C 1
ATOM 2128 O O . ILE A 1 257 ? -12.138 5.445 10.429 1.00 92.56 257 ILE A O 1
ATOM 2132 N N . ASN A 1 258 ? -13.556 5.763 12.127 1.00 92.56 258 ASN A N 1
ATOM 2133 C CA . ASN A 1 258 ? -14.461 6.616 11.357 1.00 92.56 258 ASN A CA 1
ATOM 2134 C C . ASN A 1 258 ? -13.810 7.947 10.962 1.00 92.56 258 ASN A C 1
ATOM 2136 O O . ASN A 1 258 ? -13.913 8.364 9.809 1.00 92.56 258 ASN A O 1
ATOM 2140 N N . ARG A 1 259 ? -13.078 8.586 11.881 1.00 90.62 259 ARG A N 1
ATOM 2141 C CA . ARG A 1 259 ? -12.320 9.808 11.578 1.00 90.62 259 ARG A CA 1
ATOM 2142 C C . ARG A 1 259 ? -11.227 9.558 10.544 1.00 90.62 259 ARG A C 1
ATOM 2144 O O . ARG A 1 259 ? -11.148 10.308 9.576 1.00 90.62 259 ARG A O 1
ATOM 2151 N N . GLU A 1 260 ? -10.429 8.504 10.708 1.00 93.00 260 GLU A N 1
ATOM 2152 C CA . GLU A 1 260 ? -9.420 8.111 9.718 1.00 93.00 260 GLU A CA 1
ATOM 2153 C C . GLU A 1 260 ? -10.066 7.890 8.352 1.00 93.00 260 GLU A C 1
ATOM 2155 O O . GLU A 1 260 ? -9.594 8.416 7.349 1.00 93.00 260 GLU A O 1
ATOM 2160 N N . HIS A 1 261 ? -11.196 7.177 8.312 1.00 93.75 261 HIS A N 1
ATOM 2161 C CA . HIS A 1 261 ? -11.921 6.929 7.078 1.00 93.75 261 HIS A CA 1
ATOM 2162 C C . HIS A 1 261 ? -12.327 8.239 6.395 1.00 93.75 261 HIS A C 1
ATOM 2164 O O . HIS A 1 261 ? -12.056 8.414 5.211 1.00 93.75 261 HIS A O 1
ATOM 2170 N N . GLN A 1 262 ? -12.914 9.191 7.117 1.00 91.00 262 GLN A N 1
ATOM 2171 C CA . GLN A 1 262 ? -13.289 10.497 6.559 1.00 91.00 262 GLN A CA 1
ATOM 2172 C C . GLN A 1 262 ? -12.075 11.327 6.102 1.00 91.00 262 GLN A C 1
ATOM 2174 O O . GLN A 1 262 ? -12.163 12.083 5.132 1.00 91.00 262 GLN A O 1
ATOM 2179 N N . LYS A 1 263 ? -10.935 11.188 6.787 1.00 91.81 263 LYS A N 1
ATOM 2180 C CA . LYS A 1 263 ? -9.710 11.967 6.549 1.00 91.81 263 LYS A CA 1
ATOM 2181 C C . LYS A 1 263 ? -8.693 11.282 5.641 1.00 91.81 263 LYS A C 1
ATOM 2183 O O . LYS A 1 263 ? -7.671 11.891 5.336 1.00 91.81 263 LYS A O 1
ATOM 2188 N N . ARG A 1 264 ? -8.984 10.067 5.162 1.00 93.50 264 ARG A N 1
ATOM 2189 C CA . ARG A 1 264 ? -8.045 9.213 4.417 1.00 93.50 264 ARG A CA 1
ATOM 2190 C C . ARG A 1 264 ? -7.418 9.876 3.193 1.00 93.50 264 ARG A C 1
ATOM 2192 O O . ARG A 1 264 ? -6.321 9.505 2.796 1.00 93.50 264 ARG A O 1
ATOM 2199 N N . GLY A 1 265 ? -8.095 10.863 2.601 1.00 93.75 265 GLY A N 1
ATOM 2200 C CA . GLY A 1 265 ? -7.600 11.572 1.425 1.00 93.75 265 GLY A CA 1
ATOM 2201 C C . GLY A 1 265 ? -7.240 10.587 0.316 1.00 93.75 265 GLY A C 1
ATOM 2202 O O . GLY A 1 265 ? -8.067 9.772 -0.081 1.00 93.75 265 GLY A O 1
ATOM 2203 N N . ASN A 1 266 ? -5.988 10.639 -0.124 1.00 95.50 266 ASN A N 1
ATOM 2204 C CA . ASN A 1 266 ? -5.444 9.794 -1.188 1.00 95.50 266 ASN A CA 1
ATOM 2205 C C . ASN A 1 266 ? -4.947 8.414 -0.713 1.00 95.50 266 ASN A C 1
ATOM 2207 O O . ASN A 1 266 ? -4.191 7.745 -1.418 1.00 95.50 266 ASN A O 1
ATOM 2211 N N . PHE A 1 267 ? -5.345 7.988 0.484 1.00 96.94 267 PHE A N 1
ATOM 2212 C CA . PHE A 1 267 ? -5.120 6.639 0.981 1.00 96.94 267 PHE A CA 1
ATOM 2213 C C . PHE A 1 267 ? -6.377 5.774 0.857 1.00 96.94 267 PHE A C 1
ATOM 2215 O O . PHE A 1 267 ? -7.495 6.196 1.163 1.00 96.94 267 PHE A O 1
ATOM 2222 N N . LYS A 1 268 ? -6.169 4.506 0.507 1.00 95.81 268 LYS A N 1
ATOM 2223 C CA . LYS A 1 268 ? -7.176 3.447 0.562 1.00 95.81 268 LYS A CA 1
ATOM 2224 C C . LYS A 1 268 ? -6.856 2.500 1.708 1.00 95.81 268 LYS A C 1
ATOM 2226 O O . LYS A 1 268 ? -5.725 2.039 1.827 1.00 95.81 268 LYS A O 1
ATOM 2231 N N . ARG A 1 269 ? -7.854 2.163 2.523 1.00 96.62 269 ARG A N 1
ATOM 2232 C CA . ARG A 1 269 ? -7.717 1.113 3.538 1.00 96.62 269 ARG A CA 1
ATOM 2233 C C . ARG A 1 269 ? -7.663 -0.244 2.843 1.00 96.62 269 ARG A C 1
ATOM 2235 O O . ARG A 1 269 ? -8.631 -0.637 2.201 1.00 96.62 269 ARG A O 1
ATOM 2242 N N . ILE A 1 270 ? -6.546 -0.947 2.971 1.00 96.19 270 ILE A N 1
ATOM 2243 C CA . ILE A 1 270 ? -6.380 -2.296 2.409 1.00 96.19 270 ILE A CA 1
ATOM 2244 C C . ILE A 1 270 ? -6.646 -3.373 3.464 1.00 96.19 270 ILE A C 1
ATOM 2246 O O . ILE A 1 270 ? -7.102 -4.468 3.133 1.00 96.19 270 ILE A O 1
ATOM 2250 N N . PHE A 1 271 ? -6.459 -3.028 4.742 1.00 95.44 271 PHE A N 1
ATOM 2251 C CA . PHE A 1 271 ? -6.803 -3.868 5.880 1.00 95.44 271 PHE A CA 1
ATOM 2252 C C . PHE A 1 271 ? -7.358 -3.013 7.035 1.00 95.44 271 PHE A C 1
ATOM 2254 O O . PHE A 1 271 ? -6.797 -1.956 7.321 1.00 95.44 271 PHE A O 1
ATOM 2261 N N . PRO A 1 272 ? -8.433 -3.432 7.719 1.00 93.06 272 PRO A N 1
ATOM 2262 C CA . PRO A 1 272 ? -9.240 -4.613 7.427 1.00 93.06 272 PRO A CA 1
ATOM 2263 C C . PRO A 1 272 ? -10.116 -4.413 6.177 1.00 93.06 272 PRO A C 1
ATOM 2265 O O . PRO A 1 272 ? -10.590 -3.306 5.914 1.00 93.06 272 PRO A O 1
ATOM 2268 N N . SER A 1 273 ? -10.335 -5.479 5.400 1.00 89.81 273 SER A N 1
ATOM 2269 C CA . SER A 1 273 ? -11.186 -5.462 4.200 1.00 89.81 273 SER A CA 1
ATOM 2270 C C . SER A 1 273 ? -11.885 -6.809 3.975 1.00 89.81 273 SER A C 1
ATOM 2272 O O . SER A 1 273 ? -11.468 -7.842 4.504 1.00 89.81 273 SER A O 1
ATOM 2274 N N . LYS A 1 274 ? -12.964 -6.818 3.176 1.00 83.88 274 LYS A N 1
ATOM 2275 C CA . LYS A 1 274 ? -13.777 -8.026 2.916 1.00 83.88 274 LYS A CA 1
ATOM 2276 C C . LYS A 1 274 ? -12.964 -9.205 2.372 1.00 83.88 274 LYS A C 1
ATOM 2278 O O . LYS A 1 274 ? -13.290 -10.345 2.689 1.00 83.88 274 LYS A O 1
ATOM 2283 N N . ILE A 1 275 ? -11.929 -8.929 1.577 1.00 84.38 275 ILE A N 1
ATOM 2284 C CA . ILE A 1 275 ? -11.087 -9.948 0.936 1.00 84.38 275 ILE A CA 1
ATOM 2285 C C . ILE A 1 275 ? -10.380 -10.796 2.002 1.00 84.38 275 ILE A C 1
ATOM 2287 O O . ILE A 1 275 ? -10.488 -12.020 1.989 1.00 84.38 275 ILE A O 1
ATOM 2291 N N . TYR A 1 276 ? -9.739 -10.149 2.977 1.00 83.31 276 TYR A N 1
ATOM 2292 C CA . TYR A 1 276 ? -8.986 -10.839 4.031 1.00 83.31 276 TYR A CA 1
ATOM 2293 C C . TYR A 1 276 ? -9.882 -11.452 5.113 1.00 83.31 276 TYR A C 1
ATOM 2295 O O . TYR A 1 276 ? -9.479 -12.395 5.786 1.00 83.31 276 TYR A O 1
ATOM 2303 N N . ASN A 1 277 ? -11.122 -10.977 5.246 1.00 75.38 277 ASN A N 1
ATOM 2304 C CA . ASN A 1 277 ? -12.083 -11.502 6.224 1.00 75.38 277 ASN A CA 1
ATOM 2305 C C . ASN A 1 277 ? -12.642 -12.871 5.877 1.00 75.38 277 ASN A C 1
ATOM 2307 O O . ASN A 1 277 ? -13.094 -13.590 6.764 1.00 75.38 277 ASN A O 1
ATOM 2311 N N . ALA A 1 278 ? -12.656 -13.210 4.591 1.00 74.25 278 ALA A N 1
ATOM 2312 C CA . ALA A 1 278 ? -13.142 -14.497 4.121 1.00 74.25 278 ALA A CA 1
ATOM 2313 C C . ALA A 1 278 ? -12.071 -15.598 4.200 1.00 74.25 278 ALA A C 1
ATOM 2315 O O . ALA A 1 278 ? -12.391 -16.774 4.034 1.00 74.25 278 ALA A O 1
ATOM 2316 N N . ASN A 1 279 ? -10.809 -15.234 4.435 1.00 80.44 279 ASN A N 1
ATOM 2317 C CA . ASN A 1 279 ? -9.687 -16.156 4.376 1.00 80.44 279 ASN A CA 1
ATOM 2318 C C . ASN A 1 279 ? -9.294 -16.640 5.784 1.00 80.44 279 ASN A C 1
ATOM 2320 O O . ASN A 1 279 ? -8.896 -15.863 6.653 1.00 80.44 279 ASN A O 1
ATOM 2324 N N . VAL A 1 280 ? -9.409 -17.954 5.988 1.00 77.12 280 VAL A N 1
ATOM 2325 C CA . VAL A 1 280 ? -9.182 -18.632 7.272 1.00 77.12 280 VAL A CA 1
ATOM 2326 C C . VAL A 1 280 ? -7.745 -18.466 7.770 1.00 77.12 280 VAL A C 1
ATOM 2328 O O . VAL A 1 280 ? -7.544 -18.304 8.975 1.00 77.12 280 VAL A O 1
ATOM 2331 N N . ASP A 1 281 ? -6.769 -18.443 6.862 1.00 80.31 281 ASP A N 1
ATOM 2332 C CA . ASP A 1 281 ? -5.354 -18.331 7.218 1.00 80.31 281 ASP A CA 1
ATOM 2333 C C . ASP A 1 281 ? -5.085 -16.976 7.880 1.00 80.31 281 ASP A C 1
ATOM 2335 O O . ASP A 1 281 ? -4.537 -16.916 8.983 1.00 80.31 281 ASP A O 1
ATOM 2339 N N . TYR A 1 282 ? -5.596 -15.891 7.289 1.00 80.81 282 TYR A N 1
ATOM 2340 C CA . TYR A 1 282 ? -5.476 -14.552 7.864 1.00 80.81 282 TYR A CA 1
ATOM 2341 C C . TYR A 1 282 ? -6.262 -14.403 9.167 1.00 80.81 282 TYR A C 1
ATOM 2343 O O . TYR A 1 282 ? -5.756 -13.798 10.110 1.00 80.81 282 TYR A O 1
ATOM 2351 N N . LEU A 1 283 ? -7.464 -14.983 9.274 1.00 77.88 283 LEU A N 1
ATOM 2352 C CA . LEU A 1 283 ? -8.263 -14.922 10.506 1.00 77.88 283 LEU A CA 1
ATOM 2353 C C . LEU A 1 283 ? -7.532 -15.513 11.720 1.00 77.88 283 LEU A C 1
ATOM 2355 O O . LEU A 1 283 ? -7.736 -15.032 12.837 1.00 77.88 283 LEU A O 1
ATOM 2359 N N . SER A 1 284 ? -6.693 -16.533 11.514 1.00 80.88 284 SER A N 1
ATOM 2360 C CA . SER A 1 284 ? -5.916 -17.173 12.584 1.00 80.88 284 SER A CA 1
ATOM 2361 C C . SER A 1 284 ? -4.808 -16.279 13.156 1.00 80.88 284 S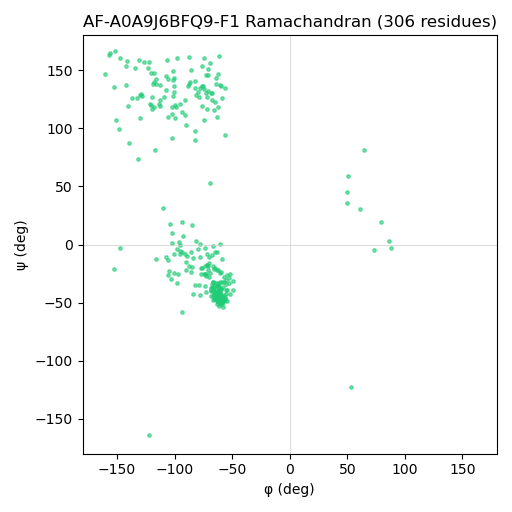ER A C 1
ATOM 2363 O O . SER A 1 284 ? -4.439 -16.431 14.320 1.00 80.88 284 SER A O 1
ATOM 2365 N N . LEU A 1 285 ? -4.326 -15.313 12.368 1.00 82.38 285 LEU A N 1
ATOM 2366 C CA . LEU A 1 285 ? -3.277 -14.364 12.748 1.00 82.38 285 LEU A CA 1
ATOM 2367 C C . LEU A 1 285 ? -3.835 -13.097 13.419 1.00 82.38 285 LEU A C 1
ATOM 2369 O O . LEU A 1 285 ? -3.078 -12.291 13.955 1.00 82.38 285 LEU A O 1
ATOM 2373 N N . MET A 1 286 ? -5.157 -12.897 13.394 1.00 84.69 286 MET A N 1
ATOM 2374 C CA . MET A 1 286 ? -5.796 -11.683 13.902 1.00 84.69 286 MET A CA 1
ATOM 2375 C C . MET A 1 286 ? -6.117 -11.756 15.400 1.00 84.69 286 MET A C 1
ATOM 2377 O O . MET A 1 286 ? -6.720 -12.715 15.896 1.00 84.69 286 MET A O 1
ATOM 2381 N N . THR A 1 287 ? -5.859 -10.655 16.111 1.00 88.75 287 THR A N 1
ATOM 2382 C CA . THR A 1 287 ? -6.364 -10.452 17.477 1.00 88.75 287 THR A CA 1
ATOM 2383 C C . THR A 1 287 ? -7.897 -10.440 17.509 1.00 88.75 287 THR A C 1
ATOM 2385 O O . THR A 1 287 ? -8.577 -10.247 16.496 1.00 88.75 287 THR A O 1
ATOM 2388 N N . GLU A 1 288 ? -8.490 -10.634 18.689 1.00 89.06 288 GLU A N 1
ATOM 2389 C CA . GLU A 1 288 ? -9.946 -10.520 18.837 1.00 89.06 288 GLU A CA 1
ATOM 2390 C C . GLU A 1 288 ? -10.456 -9.118 18.464 1.00 89.06 288 GLU A C 1
ATOM 2392 O O . GLU A 1 288 ? -11.461 -9.008 17.759 1.00 89.06 288 GLU A O 1
ATOM 2397 N N . LYS A 1 289 ? -9.750 -8.049 18.866 1.00 90.69 289 LYS A N 1
ATOM 2398 C CA . LYS A 1 289 ? -10.127 -6.678 18.488 1.00 90.69 289 LYS A CA 1
ATOM 2399 C C . LYS A 1 289 ? -10.066 -6.478 16.978 1.00 90.69 289 LYS A C 1
ATOM 2401 O O . LYS A 1 289 ? -10.997 -5.904 16.420 1.00 90.69 289 LYS A O 1
ATOM 2406 N N . THR A 1 290 ? -9.027 -6.993 16.315 1.00 91.81 290 THR A N 1
ATOM 2407 C CA . THR A 1 290 ? -8.895 -6.925 14.852 1.00 91.81 290 THR A CA 1
ATOM 2408 C C . THR A 1 290 ? -10.055 -7.640 14.162 1.00 91.81 290 THR A C 1
ATOM 2410 O O . THR A 1 290 ? -10.689 -7.065 13.281 1.00 91.81 290 THR A O 1
ATOM 2413 N N . ARG A 1 291 ? -10.424 -8.848 14.614 1.00 89.88 291 ARG A N 1
ATOM 2414 C CA . ARG A 1 291 ? -11.582 -9.584 14.070 1.00 89.88 291 ARG A CA 1
ATOM 2415 C C . ARG A 1 291 ? -12.897 -8.830 14.264 1.00 89.88 291 ARG A C 1
ATOM 2417 O O . ARG A 1 291 ? -13.702 -8.755 13.338 1.00 89.88 291 ARG A O 1
ATOM 2424 N N . ARG A 1 292 ? -13.111 -8.240 15.445 1.00 90.75 292 ARG A N 1
ATOM 2425 C CA . ARG A 1 292 ? -14.300 -7.420 15.733 1.00 90.75 292 ARG A CA 1
ATOM 2426 C C . ARG A 1 292 ? -14.360 -6.179 14.847 1.00 90.75 292 ARG A C 1
ATOM 2428 O O . ARG A 1 292 ? -15.409 -5.925 14.257 1.00 90.75 292 ARG A O 1
ATOM 2435 N N . LEU A 1 293 ? -13.247 -5.450 14.713 1.00 92.81 293 LEU A N 1
ATOM 2436 C CA . LEU A 1 293 ? -13.170 -4.285 13.830 1.00 92.81 293 LEU A CA 1
ATOM 2437 C C . LEU A 1 293 ? -13.479 -4.697 12.396 1.00 92.81 293 LEU A C 1
ATOM 2439 O O . LEU A 1 293 ? -14.251 -4.036 11.709 1.00 92.81 293 LEU A O 1
ATOM 2443 N N . SER A 1 294 ? -12.912 -5.815 11.961 1.00 92.00 294 SER A N 1
ATOM 2444 C CA . SER A 1 294 ? -13.078 -6.262 10.595 1.00 92.00 294 SER A CA 1
ATOM 2445 C C . SER A 1 294 ? -14.509 -6.668 10.253 1.00 92.00 294 SER A C 1
ATOM 2447 O O . SER A 1 294 ? -14.999 -6.361 9.165 1.00 92.00 294 SER A O 1
ATOM 2449 N N . ASN A 1 295 ? -15.210 -7.297 11.199 1.00 90.44 295 ASN A N 1
ATOM 2450 C CA . ASN A 1 295 ? -16.635 -7.576 11.062 1.00 90.44 295 ASN A CA 1
ATOM 2451 C C . ASN A 1 295 ? -17.443 -6.272 10.945 1.00 90.44 295 ASN A C 1
ATOM 2453 O O . ASN A 1 295 ? -18.234 -6.117 10.017 1.00 90.44 295 ASN A O 1
ATOM 2457 N N . TRP A 1 296 ? -17.180 -5.298 11.825 1.00 92.44 296 TRP A N 1
ATOM 2458 C CA . TRP A 1 296 ? -17.835 -3.987 11.779 1.00 92.44 296 TRP A CA 1
ATOM 2459 C C . TRP A 1 296 ? -17.597 -3.263 10.441 1.00 92.44 296 TRP A C 1
ATOM 2461 O O . TRP A 1 296 ? -18.556 -2.835 9.802 1.00 92.44 296 TRP A O 1
ATOM 2471 N N . ILE A 1 297 ? -16.352 -3.221 9.944 1.00 92.94 297 ILE A N 1
ATOM 2472 C CA . ILE A 1 297 ? -16.028 -2.660 8.619 1.00 92.94 297 ILE A CA 1
ATOM 2473 C C . ILE A 1 297 ? -16.754 -3.418 7.503 1.00 92.94 297 ILE A C 1
ATOM 2475 O O . ILE A 1 297 ? -17.218 -2.800 6.548 1.00 92.94 297 ILE A O 1
ATOM 2479 N N . GLY A 1 298 ? -16.885 -4.742 7.614 1.00 91.69 298 GLY A N 1
ATOM 2480 C CA . GLY A 1 298 ? -17.629 -5.562 6.659 1.00 91.69 298 GLY A CA 1
ATOM 2481 C C . GLY A 1 298 ? -19.086 -5.120 6.506 1.00 91.69 298 GLY A C 1
ATOM 2482 O O . GLY A 1 298 ? -19.564 -5.000 5.376 1.00 91.69 298 GLY A O 1
ATOM 2483 N N . PHE A 1 299 ? -19.763 -4.824 7.620 1.00 91.69 299 PHE A N 1
ATOM 2484 C CA . PHE A 1 299 ? -21.119 -4.268 7.612 1.00 91.69 299 PHE A CA 1
ATOM 2485 C C . PHE A 1 299 ? -21.161 -2.834 7.078 1.00 91.69 299 PHE A C 1
ATOM 2487 O O . PHE A 1 299 ? -21.978 -2.560 6.202 1.00 91.69 299 PHE A O 1
ATOM 2494 N N . MET A 1 300 ? -20.240 -1.958 7.496 1.00 92.19 300 MET A N 1
ATOM 2495 C CA . MET A 1 300 ? -20.140 -0.597 6.940 1.00 92.19 300 MET A CA 1
ATOM 2496 C C . MET A 1 300 ? -19.980 -0.623 5.412 1.00 92.19 300 MET A C 1
ATOM 2498 O O . MET A 1 300 ? -20.657 0.106 4.701 1.00 92.19 300 MET A O 1
ATOM 2502 N N . CYS A 1 301 ? -19.149 -1.532 4.896 1.00 92.19 301 CYS A N 1
ATOM 2503 C CA . CYS A 1 301 ? -18.919 -1.768 3.467 1.00 92.19 301 CYS A CA 1
ATOM 2504 C C . CYS A 1 301 ? -20.117 -2.429 2.747 1.00 92.19 301 CYS A C 1
ATOM 2506 O O . CYS A 1 301 ? -20.195 -2.401 1.520 1.00 92.19 301 CYS A O 1
ATOM 2508 N N . ASN A 1 302 ? -21.059 -3.057 3.461 1.00 91.06 302 ASN A N 1
ATOM 2509 C CA . ASN A 1 302 ? -22.333 -3.501 2.875 1.00 91.06 302 ASN A CA 1
ATOM 2510 C C . ASN A 1 302 ? -23.328 -2.344 2.729 1.00 91.06 302 ASN A C 1
ATOM 2512 O O . ASN A 1 302 ? -24.098 -2.329 1.773 1.00 91.06 302 ASN A O 1
ATOM 2516 N N . GLU A 1 303 ? -23.317 -1.401 3.670 1.00 90.44 303 GLU A N 1
ATOM 2517 C CA . GLU A 1 303 ? -24.210 -0.239 3.670 1.00 90.44 303 GLU A CA 1
ATOM 2518 C C . GLU A 1 303 ? -23.688 0.893 2.766 1.00 90.44 303 GLU A C 1
ATOM 2520 O O . GLU A 1 303 ? -24.476 1.560 2.097 1.00 90.44 303 GLU A O 1
ATOM 2525 N N . ASN A 1 304 ? -22.366 1.080 2.690 1.00 90.69 304 ASN A N 1
ATOM 2526 C CA . ASN A 1 304 ? -21.704 2.062 1.837 1.00 90.69 304 ASN A CA 1
ATOM 2527 C C . ASN A 1 304 ? -20.420 1.486 1.211 1.00 90.69 304 ASN A C 1
ATOM 2529 O O . ASN A 1 304 ? -19.464 1.161 1.913 1.00 90.69 304 ASN A O 1
ATOM 2533 N N . ILE A 1 305 ? -20.374 1.434 -0.125 1.00 90.81 305 ILE A N 1
ATOM 2534 C CA . ILE A 1 305 ? -19.238 0.904 -0.892 1.00 90.8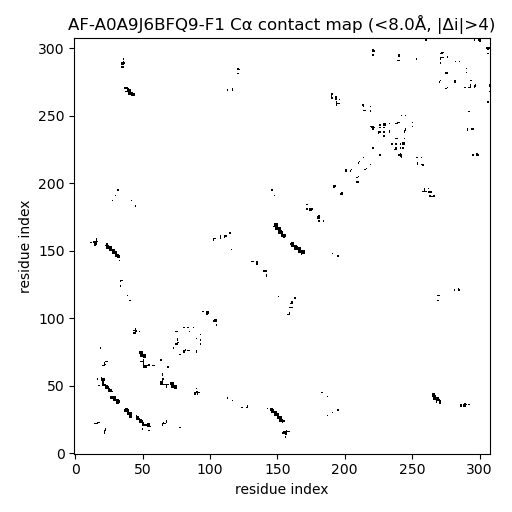1 305 ILE A CA 1
ATOM 2535 C C . ILE A 1 305 ? -17.922 1.653 -0.636 1.00 90.81 305 ILE A C 1
ATOM 2537 O O . ILE A 1 305 ? -16.863 1.059 -0.786 1.00 90.81 305 ILE A O 1
ATOM 2541 N N . ASP A 1 306 ? -17.965 2.913 -0.196 1.00 90.19 306 ASP A N 1
ATOM 2542 C CA . ASP A 1 306 ? -16.760 3.694 0.102 1.00 90.19 306 ASP A CA 1
ATOM 2543 C C . ASP A 1 306 ? -15.936 3.095 1.246 1.00 90.19 306 ASP A C 1
ATOM 2545 O O . ASP A 1 306 ? -14.747 3.385 1.357 1.00 90.19 306 ASP A O 1
ATOM 2549 N N . TRP A 1 307 ? -16.557 2.274 2.103 1.00 91.62 307 TRP A N 1
ATOM 2550 C CA . TRP A 1 307 ? -15.896 1.549 3.192 1.00 91.62 307 TRP A CA 1
ATOM 2551 C C . TRP A 1 307 ? -15.172 0.276 2.738 1.00 91.62 307 TRP A C 1
ATOM 2553 O O . TRP A 1 307 ? -14.506 -0.371 3.559 1.00 91.62 307 TRP A O 1
ATOM 2563 N N . CYS A 1 308 ? -15.298 -0.064 1.459 1.00 87.44 308 CYS A N 1
ATOM 2564 C CA . CYS A 1 308 ? -14.541 -1.085 0.757 1.00 87.44 308 CYS A CA 1
ATOM 2565 C C . CYS A 1 308 ? -13.330 -0.446 0.028 1.00 87.44 308 CYS A C 1
ATOM 2567 O O . CYS A 1 308 ? -12.396 -1.205 -0.293 1.00 87.44 308 CYS A O 1
#

Sequence (308 aa):
MFVSKRVFIQVFIRDPFLIEGHAFEIGIYVLITSLDPLVIYRFTSECLIRLCPDSYYPFDPLNTRKYVVGDENLNFWEIPPFKDFDGKFSHLKMFENYFESKNQSVKNFWEQIDDAIVTVTLEKLQLMANELELQCSVYNCSNENFFELLRFDFIIARDGNVKLLEVNLNPDFDGIKNEKKKEHYEQVLYNALRLIGAEGFEIFRQDLRTSSMTSRYEDLSIDFNNCKNCQKSCSNPSCNHCISCFSQDFIKTLHNINREHQKRGNFKRIFPSKIYNANVDYLSLMTEKTRRLSNWIGFMCNENIDWC

pLDDT: mean 88.01, std 11.25, range [39.78, 98.19]

Solvent-accessible surface area (backbone atoms only — not comparable to full-atom values): 17679 Å² total; per-residue (Å²): 134,85,78,80,72,89,76,86,88,76,89,77,80,88,55,54,40,58,62,96,50,17,28,51,39,42,32,40,44,33,40,36,57,36,78,83,43,50,33,35,29,35,50,69,67,56,54,49,51,42,23,16,66,35,55,31,71,82,77,50,94,86,46,52,47,22,75,45,73,55,94,74,47,37,56,57,54,72,41,79,95,35,41,90,42,53,92,77,50,46,65,38,60,53,46,45,52,52,41,41,75,70,77,37,58,60,67,59,44,50,53,50,51,52,48,53,52,54,50,54,49,58,77,42,38,66,61,54,48,53,50,49,52,56,51,26,69,74,69,75,52,68,90,80,79,48,69,49,63,32,26,42,31,30,37,40,31,62,88,56,51,72,42,83,74,50,74,36,72,75,60,83,65,79,45,60,84,41,69,72,51,26,52,56,50,50,52,52,51,52,31,50,40,40,25,75,56,68,75,69,71,70,86,85,51,86,43,73,66,59,55,43,74,74,46,41,75,73,78,66,56,52,64,65,84,58,32,70,70,24,78,85,50,61,83,50,78,82,19,72,71,20,65,80,57,50,52,76,68,55,49,52,50,52,43,50,54,52,42,28,62,76,34,25,70,55,39,43,63,65,33,62,38,69,76,56,71,74,35,68,73,57,55,71,74,48,53,71,57,27,51,52,50,36,54,41,44,45,49,46,28,69,78,36,66,87,62,91

Foldseek 3Di:
DDDPPDDDDDDAQLFFADDVQWFKKKKWKKKWQALQLTWIKTFAQAIFIWTQPDGPPPPDPVDCSRPPGDPPTDGLCVDVVNVVCPVVGHSVVVVCVVCVVLVEDPVVLVVQVLCVVLVVCLVCSVVVVVVLVVVCVVVVDDSNLDMFIKIWMWTAGNNRHIDTDDIGRDPDQVCCVPVSSNVVVCVSVVLNCQLSPVPDDCPPDPDVVVLCVQPNPVNLAFDCPQCVVPQPDCPDPSNLLGSNNDDPVLSVVSSSVSNSLVSNVSIDISPPDPVLLVDPVSVVSGDPSNNSVSVSLVRVCVVPVSSD

Radius of gyration: 22.25 Å; Cα contacts (8 Å, |Δi|>4): 398; chains: 1; bounding box: 74×40×54 Å

InterPro domains:
  IPR004344 Tubulin-tyrosine ligase/Tubulin polyglutamylase [PF03133] (5-194)
  IPR004344 Tubulin-tyrosine ligase/Tubulin polyglutamylase [PS51221] (1-208)
  IPR053317 Tubulin polyglutamylase [PTHR47113] (4-308)

Secondary structure (DSSP, 8-state):
-------------SSB--BTTB-EEEEEEEEEEEETTEEEEEE-S--EEEE-SS-S-S--TT-GGGT---SS-EEGGGSHHHHTTBTTB-HHHHHHHHHHHTT--HHHHHHHHHHHHHHHHHHHHHHHHHHHHHHHHHHT--TTS--EEEEEEEEEBTTS-EEEEEEESS---GGGGSHHHHHHHHHHHHHHHHHTTTTSSSSS---HHHHHHHS-SGGG---HHHHTTTTS---SGGGTTSGGGS-HHHHHHHHHHHHHHHH-TTEEEEES-HHHHT-HHHHHHS-HHHHHHHHHHHHHHHH-GGG-

Nearest PDB structures (foldseek):
  6vzt-assembly1_A  TM=7.235E-01  e=1.489E-10  Mus musculus
  6vzw-assembly4_D  TM=6.924E-01  e=3.248E-10  Mus musculus
  6vzq-assembly3_C  TM=6.915E-01  e=3.248E-10  Mus musculus
  6vzs-assembly2_B  TM=6.980E-01  e=5.755E-10  Mus musculus
  4yls-assembly1_A  TM=7.811E-01  e=2.081E-08  Homo sapiens

Mean predicted aligned error: 6.5 Å